Protein AF-A0A0J6SZP3-F1 (afdb_monomer_lite)

Sequence (354 aa):
MTAGLETFAKVRALHDRASTPGEKAAAAGRMEALARSAGMTVAEAVSKLDGATVPPQPRSFFEDLFNSPEQKAWQAERDRERASRRAELLDVYGSQEAVFADTPREAAMRAACEPLITRRPITGGEIDTLDGWSGVFDGRSKLPDSVRDAVSGAWPLPRTVAEAWAEFDEAEALDTDRAVFFYEYSPEHWVEARRYVLEELLNTLPARSLNDLRARLSWFDYHNAREIHPDPAEERVRLATLRADIERMGARIRERDGNPTPPVEVSRSPDPASSPVQSGRPVDPPDAGNQPCEEGASRPAYPSRRTNAEKRRAVLDLLRSNADDPGNAVSDREIARRAGVSPQTVGNIRRALP

Foldseek 3Di:
DVVLLVVLVVLVVQLVPDPDPVSVVVSVVVNQVSQVVVVHGSVVSVVVVVPDPDDPPPPPPVCCVCVPPVNVVVVVVVVVVLVVLLVVVCVVQVDLVSLVDDDLLRVLLCVLQVVQWDWDDDVPGIATARVNHRQPVNDLVPLDPSLLCSSCVSDPDDQALLSLLVVLVVLVVSQVSNCSVPVPDDDDRSSSSVNSVSVVCLLARAHPDVSRLVSNVVVVVVCLVVVNDDDPVSVVSNVVRNVVNVVVVVVVVCVVVVPPDDPPPPPPDDDDDDDDDDDDDDDDDDDDDPDPDPDDDDDPPDPPDQHPVQLLVQLVVLVVVCVVPVVDRDQLCVSCVVSVHDSVVSVVSVVVDD

Structure (mmCIF, N/CA/C/O backbone):
data_AF-A0A0J6SZP3-F1
#
_entry.id   AF-A0A0J6SZP3-F1
#
loop_
_atom_site.group_PDB
_atom_site.id
_atom_site.type_symbol
_atom_site.label_atom_id
_atom_site.label_alt_id
_atom_site.label_comp_id
_atom_site.label_asym_id
_atom_site.label_entity_id
_atom_site.label_seq_id
_atom_site.pdbx_PDB_ins_code
_atom_site.Cartn_x
_atom_site.Cartn_y
_atom_site.Cartn_z
_atom_site.occupancy
_atom_site.B_iso_or_equiv
_atom_site.auth_seq_id
_atom_site.auth_comp_id
_atom_site.auth_asym_id
_atom_site.auth_atom_id
_atom_site.pdbx_PDB_model_num
ATOM 1 N N . MET A 1 1 ? -33.443 30.511 42.484 1.00 50.97 1 MET A N 1
ATOM 2 C CA . MET A 1 1 ? -33.595 29.290 43.313 1.00 50.97 1 MET A CA 1
ATOM 3 C C . MET A 1 1 ? -33.513 27.986 42.508 1.00 50.97 1 MET A C 1
ATOM 5 O O . MET A 1 1 ? -33.102 26.988 43.075 1.00 50.97 1 MET A O 1
ATOM 9 N N . THR A 1 2 ? -33.827 27.969 41.207 1.00 56.09 2 THR A N 1
ATOM 10 C CA . THR A 1 2 ? -33.778 26.770 40.337 1.00 56.09 2 THR A CA 1
ATOM 11 C C . THR A 1 2 ? -32.363 26.264 40.010 1.00 56.09 2 THR A C 1
ATOM 13 O O . THR A 1 2 ? -32.127 25.062 40.052 1.00 56.09 2 THR A O 1
ATOM 16 N N . ALA A 1 3 ? -31.389 27.160 39.804 1.00 62.19 3 ALA A N 1
ATOM 17 C CA . ALA A 1 3 ? -30.009 26.788 39.444 1.00 62.19 3 ALA A CA 1
ATOM 18 C C . ALA A 1 3 ? -29.271 25.920 40.497 1.00 62.19 3 ALA A C 1
ATOM 20 O O . ALA A 1 3 ? -28.378 25.138 40.161 1.00 62.19 3 ALA A O 1
ATOM 21 N N . GLY A 1 4 ? -29.652 26.025 41.777 1.00 79.44 4 GLY A N 1
ATOM 22 C CA . GLY A 1 4 ? -29.067 25.221 42.858 1.00 79.44 4 GLY A CA 1
ATOM 23 C C . GLY A 1 4 ? -29.531 23.760 42.845 1.00 79.44 4 GLY A C 1
ATOM 24 O O . GLY A 1 4 ? -28.720 22.860 43.058 1.00 79.44 4 GLY A O 1
ATOM 25 N N . LEU A 1 5 ? -30.806 23.514 42.519 1.00 83.31 5 LEU A N 1
ATOM 26 C CA . LEU A 1 5 ? -31.373 22.162 42.460 1.00 83.31 5 LEU A CA 1
ATOM 27 C C . LEU A 1 5 ? -30.863 21.373 41.248 1.00 83.31 5 LEU A C 1
ATOM 29 O O . LEU A 1 5 ? -30.594 20.185 41.379 1.00 83.31 5 LEU A O 1
ATOM 33 N N . GLU A 1 6 ? -30.641 22.020 40.100 1.00 85.19 6 GLU A N 1
ATOM 34 C CA . GLU A 1 6 ? -30.032 21.366 38.928 1.00 85.19 6 GLU A CA 1
ATOM 35 C C . GLU A 1 6 ? -28.600 20.893 39.204 1.00 85.19 6 GLU A C 1
ATOM 37 O O . GLU A 1 6 ? -28.206 19.789 38.821 1.00 85.19 6 GLU A O 1
ATOM 42 N N . THR A 1 7 ? -27.812 21.716 39.900 1.00 89.31 7 THR A N 1
ATOM 43 C CA . THR A 1 7 ? -26.439 21.358 40.280 1.00 89.31 7 THR A CA 1
ATOM 44 C C . THR A 1 7 ? -26.445 20.225 41.306 1.00 89.31 7 THR A C 1
ATOM 46 O O . THR A 1 7 ? -25.676 19.273 41.177 1.00 89.31 7 THR A O 1
ATOM 49 N N . PHE A 1 8 ? -27.362 20.269 42.276 1.00 91.81 8 PHE A N 1
ATOM 50 C CA . PHE A 1 8 ? -27.560 19.188 43.239 1.00 91.81 8 PHE A CA 1
ATOM 51 C C . PHE A 1 8 ? -27.970 17.874 42.548 1.00 91.81 8 PHE A C 1
ATOM 53 O O . PHE A 1 8 ? -27.418 16.823 42.869 1.00 91.81 8 PHE A O 1
ATOM 60 N N . ALA A 1 9 ? -28.858 17.923 41.548 1.00 90.62 9 ALA A N 1
ATOM 61 C CA . ALA A 1 9 ? -29.280 16.759 40.765 1.00 90.62 9 ALA A CA 1
ATOM 62 C C . ALA A 1 9 ? -28.100 16.073 40.059 1.00 90.62 9 ALA A C 1
ATOM 64 O O . ALA A 1 9 ? -27.970 14.850 40.095 1.00 90.62 9 ALA A O 1
ATOM 65 N N . LYS A 1 10 ? -27.203 16.867 39.459 1.00 91.62 10 LYS A N 1
ATOM 66 C CA . LYS A 1 10 ? -25.988 16.364 38.797 1.00 91.62 10 LYS A CA 1
ATOM 67 C C . LYS A 1 10 ? -25.041 15.689 39.786 1.00 91.62 10 LYS A C 1
ATOM 69 O O . LYS A 1 10 ? -24.513 14.621 39.490 1.00 91.62 10 LYS A O 1
ATOM 74 N N . VAL A 1 11 ? -24.839 16.282 40.964 1.00 93.31 11 VAL A N 1
ATOM 75 C CA . VAL A 1 11 ? -23.973 15.698 42.000 1.00 93.31 11 VAL A CA 1
ATOM 76 C C . VAL A 1 11 ? -24.590 14.429 42.593 1.00 93.31 11 VAL A C 1
ATOM 78 O O . VAL A 1 11 ? -23.861 13.466 42.807 1.00 93.31 11 VAL A O 1
ATOM 81 N N . ARG A 1 12 ? -25.915 14.369 42.773 1.00 92.75 12 ARG A N 1
ATOM 82 C CA . ARG A 1 12 ? -26.619 13.137 43.168 1.00 92.75 12 ARG A CA 1
ATOM 83 C C . ARG A 1 12 ? -26.452 12.029 42.127 1.00 92.75 12 ARG A C 1
ATOM 85 O O . ARG A 1 12 ? -26.086 10.919 42.481 1.00 92.75 12 ARG A O 1
ATOM 92 N N . ALA A 1 13 ? -26.617 12.337 40.839 1.00 91.94 13 ALA A N 1
ATOM 93 C CA . ALA A 1 13 ? -26.388 11.359 39.774 1.00 91.94 13 ALA A CA 1
ATOM 94 C C . ALA A 1 13 ? -24.938 10.832 39.756 1.00 91.94 13 ALA A C 1
ATOM 96 O O . ALA A 1 13 ? -24.715 9.660 39.460 1.00 91.94 13 ALA A O 1
ATOM 97 N N . LEU A 1 14 ? -23.953 11.676 40.093 1.00 89.94 14 LEU A N 1
ATOM 98 C CA . LEU A 1 14 ? -22.559 11.253 40.274 1.00 89.94 14 LEU A CA 1
ATOM 99 C C . LEU A 1 14 ? -22.380 10.376 41.518 1.00 89.94 14 LEU A C 1
ATOM 101 O O . LEU A 1 14 ? -21.710 9.354 41.435 1.00 89.94 14 LEU A O 1
ATOM 105 N N . HIS A 1 15 ? -22.996 10.744 42.643 1.00 93.69 15 HIS A N 1
ATOM 106 C CA . HIS A 1 15 ? -22.992 9.948 43.871 1.00 93.69 15 HIS A CA 1
ATOM 107 C C . HIS A 1 15 ? -23.562 8.538 43.638 1.00 93.69 15 HIS A C 1
ATOM 109 O O . HIS A 1 15 ? -22.968 7.550 44.069 1.00 93.69 15 HIS A O 1
ATOM 115 N N . ASP A 1 16 ? -24.676 8.440 42.911 1.00 91.56 16 ASP A N 1
ATOM 116 C CA . ASP A 1 16 ? -25.378 7.177 42.670 1.00 91.56 16 ASP A CA 1
ATOM 117 C C . ASP A 1 16 ? -24.636 6.276 41.668 1.00 91.56 16 ASP A C 1
ATOM 119 O O . ASP A 1 16 ? -24.685 5.052 41.784 1.00 91.56 16 ASP A O 1
ATOM 123 N N . ARG A 1 17 ? -23.904 6.867 40.709 1.00 88.69 17 ARG A N 1
ATOM 124 C CA . ARG A 1 17 ? -23.064 6.139 39.736 1.00 88.69 17 ARG A CA 1
ATOM 125 C C . ARG A 1 17 ? -21.663 5.800 40.254 1.00 88.69 17 ARG A C 1
ATOM 127 O O . ARG A 1 17 ? -21.000 4.945 39.670 1.00 88.69 17 ARG A O 1
ATOM 134 N N . ALA A 1 18 ? -21.190 6.471 41.302 1.00 90.00 18 ALA A N 1
ATOM 135 C CA . ALA A 1 18 ? -19.850 6.261 41.836 1.00 90.00 18 ALA A CA 1
ATOM 136 C C . ALA A 1 18 ? -19.671 4.823 42.345 1.00 90.00 18 ALA A C 1
ATOM 138 O O . ALA A 1 18 ? -20.511 4.282 43.068 1.00 90.00 18 ALA A O 1
ATOM 139 N N . SER A 1 19 ? -18.546 4.211 41.980 1.00 87.56 19 SER A N 1
ATOM 140 C CA . SER A 1 19 ? -18.233 2.814 42.315 1.00 87.56 19 SER A CA 1
ATOM 141 C C . SER A 1 19 ? -17.323 2.703 43.538 1.00 87.56 19 SER A C 1
ATOM 143 O O . SER A 1 19 ? -17.317 1.677 44.216 1.00 87.56 19 SER A O 1
ATOM 145 N N . THR A 1 20 ? -16.574 3.766 43.851 1.00 91.62 20 THR A N 1
ATOM 146 C CA . THR A 1 20 ? -15.604 3.767 44.948 1.00 91.62 20 THR A CA 1
ATOM 147 C C . THR A 1 20 ? -16.139 4.489 46.196 1.00 91.62 20 THR A C 1
ATOM 149 O O . THR A 1 20 ? -16.865 5.483 46.083 1.00 91.62 20 THR A O 1
ATOM 152 N N . PRO A 1 21 ? -15.770 4.046 47.416 1.00 88.62 21 PRO A N 1
ATOM 153 C CA . PRO A 1 21 ? -16.183 4.714 48.655 1.00 88.62 21 PRO A CA 1
ATOM 154 C C . PRO A 1 21 ? -15.734 6.182 48.748 1.00 88.62 21 PRO A C 1
ATOM 156 O O . PRO A 1 21 ? -16.467 7.017 49.275 1.00 88.62 21 PRO A O 1
ATOM 159 N N . GLY A 1 22 ? -14.551 6.508 48.213 1.00 91.31 22 GLY A N 1
ATOM 160 C CA . GLY A 1 22 ? -13.998 7.866 48.234 1.00 91.31 22 GLY A CA 1
ATOM 161 C C . GLY A 1 22 ? -14.782 8.849 47.362 1.00 91.31 22 GLY A C 1
ATOM 162 O O . GLY A 1 22 ? -15.092 9.954 47.805 1.00 91.31 22 GLY A O 1
ATOM 163 N N . GLU A 1 23 ? -15.174 8.435 46.154 1.00 87.75 23 GLU A N 1
ATOM 164 C CA . GLU A 1 23 ? -16.016 9.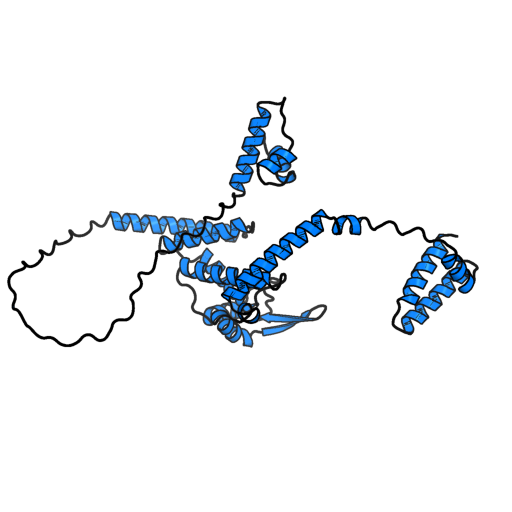247 45.266 1.00 87.75 23 GLU A CA 1
ATOM 165 C C . GLU A 1 23 ? -17.406 9.480 45.862 1.00 87.75 23 GLU A C 1
ATOM 167 O O . GLU A 1 23 ? -17.912 10.603 45.808 1.00 87.75 23 GLU A O 1
ATOM 172 N N . LYS A 1 24 ? -17.997 8.454 46.493 1.00 93.62 24 LYS A N 1
ATOM 173 C CA . LYS A 1 24 ? -19.281 8.593 47.196 1.00 93.62 24 LYS A CA 1
ATOM 174 C C . LYS A 1 24 ? -19.191 9.596 48.340 1.00 93.62 24 LYS A C 1
ATOM 176 O O . LYS A 1 24 ? -20.022 10.495 48.420 1.00 93.62 24 LYS A O 1
ATOM 181 N N . ALA A 1 25 ? -18.160 9.506 49.180 1.00 92.38 25 ALA A N 1
ATOM 182 C CA . ALA A 1 25 ? -17.961 10.446 50.283 1.00 92.38 2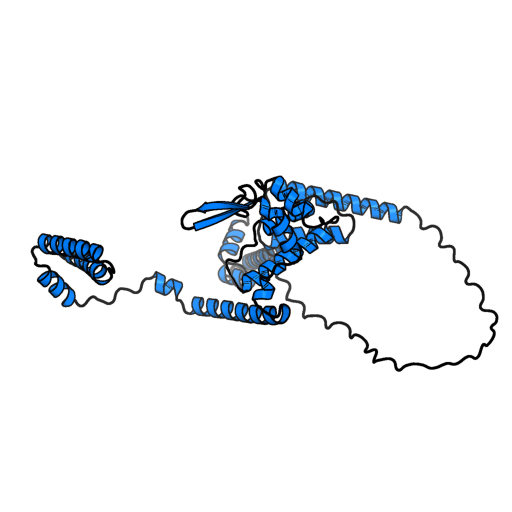5 ALA A CA 1
ATOM 183 C C . ALA A 1 25 ? -17.753 11.891 49.788 1.00 92.38 25 ALA A C 1
ATOM 185 O O . ALA A 1 25 ? -18.351 12.827 50.321 1.00 92.38 25 ALA A O 1
ATOM 186 N N . ALA A 1 26 ? -16.961 12.082 48.727 1.00 92.50 26 ALA A N 1
ATOM 187 C CA . ALA A 1 26 ? -16.742 13.398 48.129 1.00 92.50 26 ALA A CA 1
ATOM 188 C C . ALA A 1 26 ? -18.025 13.982 47.508 1.00 92.50 26 ALA A C 1
ATOM 190 O O . ALA A 1 26 ? -18.311 15.174 47.666 1.00 92.50 26 ALA A O 1
ATOM 191 N N . ALA A 1 27 ? -18.818 13.153 46.824 1.00 92.62 27 ALA A N 1
ATOM 192 C CA . ALA A 1 27 ? -20.095 13.563 46.253 1.00 92.62 27 ALA A CA 1
ATOM 193 C C . ALA A 1 27 ? -21.128 13.888 47.347 1.00 92.62 27 ALA A C 1
ATOM 195 O O . ALA A 1 27 ? -21.795 14.918 47.249 1.00 92.62 27 ALA A O 1
ATOM 196 N N . ALA A 1 28 ? -21.190 13.100 48.425 1.00 93.31 28 ALA A N 1
ATOM 197 C CA . ALA A 1 28 ? -22.042 13.367 49.584 1.00 93.31 28 ALA A CA 1
ATOM 198 C C . ALA A 1 28 ? -21.695 14.710 50.254 1.00 93.31 28 ALA A C 1
ATOM 200 O O . ALA A 1 28 ? -22.579 15.541 50.469 1.00 93.31 28 ALA A O 1
ATOM 201 N N . GLY A 1 29 ? -20.404 14.993 50.474 1.00 93.81 29 GLY A N 1
ATOM 202 C CA . GLY A 1 29 ? -19.958 16.282 51.017 1.00 93.81 29 GLY A CA 1
ATOM 203 C C . GLY A 1 29 ? -20.321 17.475 50.121 1.00 93.81 29 GLY A C 1
ATOM 204 O O . GLY A 1 29 ? -20.706 18.540 50.609 1.00 93.81 29 GLY A O 1
ATOM 205 N N . ARG A 1 30 ? -20.276 17.299 48.792 1.00 94.00 30 ARG A N 1
ATOM 206 C CA . ARG A 1 30 ? -20.750 18.320 47.840 1.00 94.00 30 ARG A CA 1
ATOM 207 C C . ARG A 1 30 ? -22.269 18.489 47.865 1.00 94.00 30 ARG A C 1
ATOM 209 O O . ARG A 1 30 ? -22.733 19.626 47.799 1.00 94.00 30 ARG A O 1
ATOM 216 N N . MET A 1 31 ? -23.039 17.405 47.978 1.00 95.44 31 MET A N 1
ATOM 217 C CA . MET A 1 31 ? -24.499 17.475 48.127 1.00 95.44 31 MET A CA 1
ATOM 218 C C . MET A 1 31 ? -24.884 18.265 49.381 1.00 95.44 31 MET A C 1
ATOM 220 O O . MET A 1 31 ? -25.734 19.150 49.302 1.00 95.44 31 MET A O 1
ATOM 224 N N . GLU A 1 32 ? -24.219 18.029 50.514 1.00 94.31 32 GLU A N 1
ATOM 225 C CA . GLU A 1 32 ? -24.443 18.794 51.747 1.00 94.31 32 GLU A CA 1
ATOM 226 C C . GLU A 1 32 ? -24.153 20.286 51.587 1.00 94.31 32 GLU A C 1
ATOM 228 O O . GLU A 1 32 ? -24.959 21.121 52.001 1.00 94.31 32 GLU A O 1
ATOM 233 N N . ALA A 1 33 ? -23.022 20.640 50.970 1.00 94.25 33 ALA A N 1
ATOM 234 C CA . ALA A 1 33 ? -22.662 22.036 50.740 1.00 94.25 33 ALA A CA 1
ATOM 235 C C . ALA A 1 33 ? -23.675 22.754 49.829 1.00 94.25 33 ALA A C 1
ATOM 237 O O . ALA A 1 33 ? -24.025 23.908 50.085 1.00 94.25 33 ALA A O 1
ATOM 238 N N . LEU A 1 34 ? -24.174 22.067 48.794 1.00 92.62 34 LEU A N 1
ATOM 239 C CA . LEU A 1 34 ? -25.175 22.601 47.865 1.00 92.62 34 LEU A CA 1
ATOM 240 C C . LEU A 1 34 ? -26.564 22.727 48.499 1.00 92.62 34 LEU A C 1
ATOM 242 O O . LEU A 1 34 ? -27.244 23.723 48.272 1.00 92.62 34 LEU A O 1
ATOM 246 N N . ALA A 1 35 ? -26.983 21.761 49.318 1.00 92.31 35 ALA A N 1
ATOM 247 C CA . ALA A 1 35 ? -28.234 21.872 50.064 1.00 92.31 35 ALA A CA 1
ATOM 248 C C . ALA A 1 35 ? -28.170 23.046 51.055 1.00 92.31 35 ALA A C 1
ATOM 250 O O . ALA A 1 35 ? -29.048 23.911 51.063 1.00 92.31 35 ALA A O 1
ATOM 251 N N . ARG A 1 36 ? -27.074 23.145 51.819 1.00 93.25 36 ARG A N 1
ATOM 252 C CA . ARG A 1 36 ? -26.877 24.204 52.817 1.00 93.25 36 ARG A CA 1
ATOM 253 C C . ARG A 1 36 ? -26.846 25.596 52.189 1.00 93.25 36 ARG A C 1
ATOM 255 O O . ARG A 1 36 ? -27.469 26.509 52.723 1.00 93.25 36 ARG A O 1
ATOM 262 N N . SER A 1 37 ? -26.163 25.766 51.054 1.00 88.94 37 SER A N 1
ATOM 263 C CA . SER A 1 37 ? -26.118 27.057 50.348 1.00 88.94 37 SER A CA 1
ATOM 264 C C . SER A 1 37 ? -27.483 27.483 49.803 1.00 88.94 37 SER A C 1
ATOM 266 O O . SER A 1 37 ? -27.744 28.675 49.661 1.00 88.94 37 SER A O 1
ATOM 268 N N . ALA A 1 38 ? -28.378 26.524 49.561 1.00 88.69 38 ALA A N 1
ATOM 269 C CA . ALA A 1 38 ? -29.752 26.766 49.150 1.00 88.69 38 ALA A CA 1
ATOM 270 C C . ALA A 1 38 ? -30.744 26.864 50.331 1.00 88.69 38 ALA A C 1
ATOM 272 O O . ALA A 1 38 ? -31.953 26.921 50.102 1.00 88.69 38 ALA A O 1
ATOM 273 N N . GLY A 1 39 ? -30.253 26.892 51.578 1.00 92.00 39 GLY A N 1
ATOM 274 C CA . GLY A 1 39 ? -31.078 27.016 52.782 1.00 92.00 39 GLY A CA 1
ATOM 275 C C . GLY A 1 39 ? -31.947 25.790 53.073 1.00 92.00 39 GLY A C 1
ATOM 276 O O . GLY A 1 39 ? -33.012 25.933 53.665 1.00 92.00 39 GLY A O 1
ATOM 277 N N . MET A 1 40 ? -31.527 24.605 52.624 1.00 92.12 40 MET A N 1
ATOM 278 C CA . MET A 1 40 ? -32.256 23.347 52.792 1.00 92.12 40 MET A CA 1
ATOM 279 C C . MET A 1 40 ? -31.346 22.240 53.330 1.00 92.12 40 MET A C 1
ATOM 281 O O . MET A 1 40 ? -30.119 22.297 53.240 1.00 92.12 40 MET A O 1
ATOM 285 N N . THR A 1 41 ? -31.951 21.201 53.883 1.00 94.88 41 THR A N 1
ATOM 286 C CA . THR A 1 41 ? -31.266 19.944 54.191 1.00 94.88 41 THR A CA 1
ATOM 287 C C . THR A 1 41 ? -31.115 19.090 52.930 1.00 94.88 41 THR A C 1
ATOM 289 O O . THR A 1 41 ? -31.844 19.254 51.950 1.00 94.88 41 THR A O 1
ATOM 292 N N . VAL A 1 42 ? -30.177 18.137 52.943 1.00 91.50 42 VAL A N 1
ATOM 293 C CA . VAL A 1 42 ? -29.999 17.177 51.835 1.00 91.50 42 VAL A CA 1
ATOM 294 C C . VAL A 1 42 ? -31.289 16.393 51.578 1.00 91.50 42 VAL A C 1
ATOM 296 O O . VAL A 1 42 ? -31.659 16.198 50.426 1.00 91.50 42 VAL A O 1
ATOM 299 N N . ALA A 1 43 ? -32.009 16.002 52.634 1.00 91.00 43 ALA A N 1
ATOM 300 C CA . ALA A 1 43 ? -33.277 15.284 52.524 1.00 91.00 43 ALA A CA 1
ATOM 301 C C . ALA A 1 43 ? -34.377 16.132 51.860 1.00 91.00 43 ALA A C 1
ATOM 303 O O . ALA A 1 43 ? -35.103 15.636 51.001 1.00 91.00 43 ALA A O 1
ATOM 304 N N . GLU A 1 44 ? -34.474 17.422 52.195 1.00 89.00 44 GLU A N 1
ATOM 305 C CA . GLU A 1 44 ? -35.407 18.349 51.541 1.00 89.00 44 GLU A CA 1
ATOM 306 C C . GLU A 1 44 ? -35.031 18.613 50.079 1.00 89.00 44 GLU A C 1
ATOM 308 O O . GLU A 1 44 ? -35.916 18.696 49.227 1.00 89.00 44 GLU A O 1
ATOM 313 N N . ALA A 1 45 ? -33.733 18.714 49.772 1.00 88.56 45 ALA A N 1
ATOM 314 C CA . ALA A 1 45 ? -33.234 18.861 48.406 1.00 88.56 45 ALA A CA 1
ATOM 315 C C . ALA A 1 45 ? -33.559 17.627 47.549 1.00 88.56 45 ALA A C 1
ATOM 317 O O . ALA A 1 45 ? -34.034 17.772 46.424 1.00 88.56 45 ALA A O 1
ATOM 318 N N . VAL A 1 46 ? -33.362 16.423 48.101 1.00 89.69 46 VAL A N 1
ATOM 319 C CA . VAL A 1 46 ? -33.723 15.137 47.480 1.00 89.69 46 VAL A CA 1
ATOM 320 C C . VAL A 1 46 ? -35.233 15.034 47.270 1.00 89.69 46 VAL A C 1
ATOM 322 O O . VAL A 1 46 ? -35.664 14.767 46.156 1.00 89.69 46 VAL A O 1
ATOM 325 N N . SER A 1 47 ? -36.038 15.341 48.290 1.00 87.94 47 SER A N 1
ATOM 326 C CA . SER A 1 47 ? -37.505 15.307 48.211 1.00 87.94 47 SER A CA 1
ATOM 327 C C . SER A 1 47 ? -38.060 16.279 47.162 1.00 87.94 47 SER A C 1
ATOM 329 O O . SER A 1 47 ? -38.923 15.916 46.364 1.00 87.94 47 SER A O 1
ATOM 331 N N . LYS A 1 48 ? -37.508 17.499 47.075 1.00 85.69 48 LYS A N 1
ATOM 332 C CA . LYS A 1 48 ? -37.860 18.465 46.018 1.00 85.69 48 LYS A CA 1
ATOM 333 C C . LYS A 1 48 ? -37.457 17.997 44.619 1.00 85.69 48 LYS A C 1
ATOM 335 O O . LYS A 1 48 ? -38.127 18.357 43.657 1.00 85.69 48 LYS A O 1
ATOM 340 N N . LEU A 1 49 ? -36.377 17.228 44.506 1.00 82.69 49 LEU A N 1
ATOM 341 C CA . LEU A 1 49 ? -35.930 16.626 43.251 1.00 82.69 49 LEU A CA 1
ATOM 342 C C . LEU A 1 49 ? -36.808 15.455 42.820 1.00 82.69 49 LEU A C 1
ATOM 344 O O . LEU A 1 49 ? -37.152 15.369 41.649 1.00 82.69 49 LEU A O 1
ATOM 348 N N . ASP A 1 50 ? -37.198 14.601 43.762 1.00 80.94 50 ASP A N 1
ATOM 349 C CA . ASP A 1 50 ? -38.040 13.431 43.500 1.00 80.94 50 ASP A CA 1
ATOM 350 C C . ASP A 1 50 ? -39.506 13.830 43.244 1.00 80.94 50 ASP A C 1
ATOM 352 O O . ASP A 1 50 ? -40.214 13.161 42.495 1.00 80.94 50 ASP A O 1
ATOM 356 N N . GLY A 1 51 ? -39.957 14.953 43.818 1.00 73.31 51 GLY A N 1
ATOM 357 C CA . GLY A 1 51 ? -41.273 15.545 43.558 1.00 73.31 51 GLY A CA 1
ATOM 358 C C . GLY A 1 51 ? -41.354 16.392 42.281 1.00 73.31 51 GLY A C 1
ATOM 359 O O . GLY A 1 51 ? -42.454 16.703 41.823 1.00 73.31 51 GLY A O 1
ATOM 360 N N . ALA A 1 52 ? -40.217 16.767 41.687 1.00 63.56 52 ALA A N 1
ATOM 361 C CA . ALA A 1 52 ? -40.191 17.446 40.400 1.00 63.56 52 ALA A CA 1
ATOM 362 C C . ALA A 1 52 ? -40.310 16.398 39.290 1.00 63.56 52 ALA A C 1
ATOM 364 O O . ALA A 1 52 ? -39.379 15.638 39.035 1.00 63.56 52 ALA A O 1
ATOM 365 N N . THR A 1 53 ? -41.454 16.355 38.606 1.00 52.94 53 THR A N 1
ATOM 366 C CA . THR A 1 53 ? -41.613 15.566 37.380 1.00 52.94 53 THR A CA 1
ATOM 367 C C . THR A 1 53 ? -40.628 16.118 36.354 1.00 52.94 53 THR A C 1
ATOM 369 O O . THR A 1 53 ? -40.890 17.145 35.731 1.00 52.94 53 THR A O 1
ATOM 372 N N . VAL A 1 54 ? -39.451 15.501 36.240 1.00 56.25 54 VAL A N 1
ATOM 373 C CA . VAL A 1 54 ? -38.448 15.896 35.253 1.00 56.25 54 VAL A CA 1
ATOM 374 C C . VAL A 1 54 ? -39.107 15.699 33.887 1.00 56.25 54 VAL A C 1
ATOM 376 O O . VAL A 1 54 ? -39.439 14.558 33.553 1.00 56.25 54 VAL A O 1
ATOM 379 N N . PRO A 1 55 ? -39.371 16.768 33.110 1.00 58.72 55 PRO A N 1
ATOM 380 C CA . PRO A 1 55 ? -39.864 16.592 31.754 1.00 58.72 55 PRO A CA 1
ATOM 381 C C . PRO A 1 55 ? -38.852 15.713 31.008 1.00 58.72 55 PRO A C 1
ATOM 383 O O . PRO A 1 55 ? -37.648 15.856 31.254 1.00 58.72 55 PRO A O 1
ATOM 386 N N . PRO A 1 56 ? -39.308 14.776 30.154 1.00 56.62 56 PRO A N 1
ATOM 387 C CA . PRO A 1 56 ? -38.407 13.890 29.429 1.00 56.62 56 PRO A CA 1
ATOM 388 C C . PRO A 1 56 ? -37.323 14.746 28.785 1.00 56.62 56 PRO A C 1
ATOM 390 O O . PRO A 1 56 ? -37.640 15.748 28.137 1.00 56.62 56 PRO A O 1
ATOM 393 N N . GLN A 1 57 ? -36.054 14.404 29.038 1.00 61.47 57 GLN A N 1
ATOM 394 C CA . GLN A 1 57 ? -34.962 15.168 28.453 1.00 61.47 57 GLN A CA 1
ATOM 395 C C . GLN A 1 57 ? -35.197 15.248 26.942 1.00 61.47 57 GLN A C 1
ATOM 397 O O . GLN A 1 57 ? -35.554 14.228 26.338 1.00 61.47 57 GLN A O 1
ATOM 402 N N . PRO A 1 58 ? -35.062 16.437 26.332 1.00 59.84 58 PRO A N 1
ATOM 403 C CA . PRO A 1 58 ? -35.174 16.548 24.890 1.00 59.84 58 PRO A CA 1
ATOM 404 C C . PRO A 1 58 ? -34.166 15.571 24.286 1.00 59.84 58 PRO A C 1
ATOM 406 O O . PRO A 1 58 ? -32.994 15.594 24.669 1.00 59.84 58 PRO A O 1
ATOM 409 N N . ARG A 1 59 ? -34.643 14.677 23.406 1.00 61.19 59 ARG A N 1
ATOM 410 C CA . ARG A 1 59 ? -33.772 13.752 22.670 1.00 61.19 59 ARG A CA 1
ATOM 411 C C . ARG A 1 59 ? -32.604 14.554 22.124 1.00 61.19 59 ARG A C 1
ATOM 413 O O . ARG A 1 59 ? -32.797 15.637 21.565 1.00 61.19 59 ARG A O 1
ATOM 420 N N . SER A 1 60 ? -31.396 14.064 22.376 1.00 74.19 60 SER A N 1
ATOM 421 C CA . SER A 1 60 ? -30.197 14.740 21.912 1.00 74.19 60 SER A CA 1
ATOM 422 C C . SER A 1 60 ? -30.303 14.860 20.397 1.00 74.19 60 SER A C 1
ATOM 424 O O . SER A 1 60 ? -30.466 13.857 19.710 1.00 74.19 60 SER A O 1
ATOM 426 N N . PHE A 1 61 ? -30.195 16.075 19.862 1.00 69.81 61 PHE A N 1
ATOM 427 C CA . PHE A 1 61 ? -30.152 16.305 18.415 1.00 69.81 61 PHE A CA 1
ATOM 428 C C . PHE A 1 61 ? -29.126 15.386 17.719 1.00 69.81 61 PHE A C 1
ATOM 430 O O . PHE A 1 61 ? -29.340 14.946 16.593 1.00 69.81 61 PHE A O 1
ATOM 437 N N . PHE A 1 62 ? -28.038 15.038 18.415 1.00 70.44 62 PHE A N 1
ATOM 438 C CA . PHE A 1 62 ? -27.038 14.094 17.926 1.00 70.44 62 PHE A CA 1
ATOM 439 C C . PHE A 1 62 ? -27.542 12.646 17.875 1.00 70.44 62 PHE A C 1
ATOM 441 O O . PHE A 1 62 ? -27.176 11.925 16.955 1.00 70.44 62 PHE A O 1
ATOM 448 N N . GLU A 1 63 ? -28.393 12.207 18.806 1.00 71.56 63 GLU A N 1
ATOM 449 C CA . GLU A 1 63 ? -28.985 10.864 18.740 1.00 71.56 63 GLU A CA 1
ATOM 450 C C . GLU A 1 63 ? -29.872 10.710 17.507 1.00 71.56 63 GLU A C 1
ATOM 452 O O . GLU A 1 63 ? -29.759 9.697 16.820 1.00 71.56 63 GLU A O 1
ATOM 457 N N . ASP A 1 64 ? -30.690 11.716 17.189 1.00 71.75 64 ASP A N 1
ATOM 458 C CA . ASP A 1 64 ? -31.538 11.701 15.993 1.00 71.75 64 ASP A CA 1
ATOM 459 C C . ASP A 1 64 ? -30.704 11.813 14.700 1.00 71.75 64 ASP A C 1
ATOM 461 O O . ASP A 1 64 ? -31.042 11.198 13.686 1.00 71.75 64 ASP A O 1
ATOM 465 N N . LEU A 1 65 ? -29.577 12.538 14.740 1.00 74.75 65 LEU A N 1
ATOM 466 C CA . LEU A 1 65 ? -28.667 12.691 13.601 1.00 74.75 65 LEU A CA 1
ATOM 467 C C . LEU A 1 65 ? -27.828 11.434 13.313 1.00 74.75 65 LEU A C 1
ATOM 469 O O . LEU A 1 65 ? -27.551 11.184 12.143 1.00 74.75 65 LEU A O 1
ATOM 473 N N . PHE A 1 66 ? -27.419 10.673 14.337 1.00 75.50 66 PHE A N 1
ATOM 474 C CA . PHE A 1 66 ? -26.564 9.476 14.207 1.00 75.50 66 PHE A CA 1
ATOM 475 C C . PHE A 1 66 ? -27.328 8.138 14.227 1.00 75.50 66 PHE A C 1
ATOM 477 O O . PHE A 1 66 ? -26.733 7.083 14.018 1.00 75.50 66 PHE A O 1
ATOM 484 N N . ASN A 1 67 ? -28.641 8.154 14.481 1.00 82.56 67 ASN A N 1
ATOM 485 C CA . ASN A 1 67 ? -29.490 6.955 14.475 1.00 82.56 67 ASN A CA 1
ATOM 486 C C . ASN A 1 67 ? -30.642 7.042 13.475 1.00 82.56 67 ASN A C 1
ATOM 488 O O . ASN A 1 67 ? -31.668 6.369 13.658 1.00 82.56 67 ASN A O 1
ATOM 492 N N . SER A 1 68 ? -30.488 7.851 12.424 1.00 87.94 68 SER A N 1
ATOM 493 C CA . SER A 1 68 ? -31.519 7.962 11.400 1.00 87.94 68 SER A CA 1
ATOM 494 C C . SER A 1 68 ? -31.774 6.590 10.746 1.00 87.94 68 SER A C 1
ATOM 496 O O . SER A 1 68 ? -30.847 5.782 10.602 1.00 87.94 68 SER A O 1
ATOM 498 N N . PRO A 1 69 ? -33.020 6.285 10.338 1.00 89.88 69 PRO A N 1
ATOM 499 C CA . PRO A 1 69 ? -33.322 5.042 9.627 1.00 89.88 69 PRO A CA 1
ATOM 500 C C . PRO A 1 69 ? -32.450 4.841 8.381 1.00 89.88 69 PRO A C 1
ATOM 502 O O . PRO A 1 69 ? -32.059 3.716 8.083 1.00 89.88 69 PRO A O 1
ATOM 505 N N . GLU A 1 70 ? -32.096 5.930 7.695 1.00 89.62 70 GLU A N 1
ATOM 506 C CA . GLU A 1 70 ? -31.222 5.912 6.518 1.00 89.62 70 GLU A CA 1
ATOM 507 C C . GLU A 1 70 ? -29.794 5.472 6.861 1.00 89.62 70 GLU A C 1
ATOM 509 O O . GLU A 1 70 ? -29.236 4.619 6.174 1.00 89.62 70 GLU A O 1
ATOM 514 N N . GLN A 1 71 ? -29.208 5.991 7.944 1.00 88.44 71 GLN A N 1
ATOM 515 C CA . GLN A 1 71 ? -27.866 5.587 8.377 1.00 88.44 71 GLN A CA 1
ATOM 516 C C . GLN A 1 71 ? -27.832 4.137 8.844 1.00 88.44 71 GLN A C 1
ATOM 518 O O . GLN A 1 71 ? -26.903 3.411 8.501 1.00 88.44 71 GLN A O 1
ATOM 523 N N . LYS A 1 72 ? -28.865 3.693 9.569 1.00 90.44 72 LYS A N 1
ATOM 524 C CA . LYS A 1 72 ? -29.000 2.286 9.967 1.00 90.44 72 LYS A CA 1
ATOM 525 C C . LYS A 1 72 ? -29.123 1.372 8.751 1.00 90.44 72 LYS A C 1
ATOM 527 O O . LYS A 1 72 ? -28.480 0.329 8.718 1.00 90.44 72 LYS A O 1
ATOM 532 N N . ALA A 1 73 ? -29.904 1.764 7.744 1.00 92.75 73 ALA A N 1
ATOM 533 C CA . ALA A 1 73 ? -30.022 1.014 6.496 1.00 92.75 73 ALA A CA 1
ATOM 534 C C . ALA A 1 73 ? -28.689 0.961 5.731 1.00 92.75 73 ALA A C 1
ATOM 536 O O . ALA A 1 73 ? -28.300 -0.104 5.258 1.00 92.75 73 ALA A O 1
ATOM 537 N N . TRP A 1 74 ? -27.960 2.078 5.664 1.00 89.62 74 TRP A N 1
ATOM 538 C CA . TRP A 1 74 ? -26.634 2.135 5.046 1.00 89.62 74 TRP A CA 1
ATOM 539 C C . TRP A 1 74 ? -25.607 1.272 5.787 1.00 89.62 74 TRP A C 1
ATOM 541 O O . TRP A 1 74 ? -24.861 0.528 5.154 1.00 89.62 74 TRP A O 1
ATOM 551 N N . GLN A 1 75 ? -25.596 1.313 7.120 1.00 91.25 75 GLN A N 1
ATOM 552 C CA . GLN A 1 75 ? -24.738 0.460 7.940 1.00 91.25 75 GLN A CA 1
ATOM 553 C C . GLN A 1 75 ? -25.079 -1.020 7.740 1.00 91.25 75 GLN A C 1
ATOM 555 O O . GLN A 1 75 ? -24.184 -1.820 7.495 1.00 91.25 75 GLN A O 1
ATOM 560 N N . ALA A 1 76 ? -26.369 -1.368 7.732 1.00 94.00 76 ALA A N 1
ATOM 561 C CA . ALA A 1 76 ? -26.826 -2.730 7.483 1.00 94.00 76 ALA A CA 1
ATOM 562 C C . ALA A 1 76 ? -26.481 -3.236 6.070 1.00 94.00 76 ALA A C 1
ATOM 564 O O . ALA A 1 76 ? -26.227 -4.425 5.902 1.00 94.00 76 ALA A O 1
ATOM 565 N N . GLU A 1 77 ? -26.479 -2.375 5.046 1.00 95.44 77 GLU A N 1
ATOM 566 C CA . GLU A 1 77 ? -25.984 -2.739 3.709 1.00 95.44 77 GLU A CA 1
ATOM 567 C C . GLU A 1 77 ? -24.474 -2.993 3.735 1.00 95.44 77 GLU A C 1
ATOM 569 O O . GLU A 1 77 ? -24.033 -4.057 3.317 1.00 95.44 77 GLU A O 1
ATOM 574 N N . ARG A 1 78 ? -23.682 -2.087 4.323 1.00 93.00 78 ARG A N 1
ATOM 575 C CA . ARG A 1 78 ? -22.224 -2.269 4.440 1.00 93.00 78 ARG A CA 1
ATOM 576 C C . ARG A 1 78 ? -21.850 -3.523 5.222 1.00 93.00 78 ARG A C 1
ATOM 578 O O . ARG A 1 78 ? -20.896 -4.208 4.861 1.00 93.00 78 ARG A O 1
ATOM 585 N N . ASP A 1 79 ? -22.589 -3.831 6.282 1.00 93.69 79 ASP A N 1
ATOM 586 C CA . ASP A 1 79 ? -22.375 -5.038 7.075 1.00 93.69 79 ASP A CA 1
ATOM 587 C C . ASP A 1 79 ? -22.758 -6.303 6.297 1.00 93.69 79 ASP A C 1
ATOM 589 O O . ASP A 1 79 ? -22.063 -7.312 6.421 1.00 93.69 79 ASP A O 1
ATOM 593 N N . ARG A 1 80 ? -23.797 -6.249 5.447 1.00 96.38 80 ARG A N 1
ATOM 594 C CA . ARG A 1 80 ? -24.150 -7.339 4.520 1.00 96.38 80 ARG A CA 1
ATOM 595 C C . ARG A 1 80 ? -23.081 -7.549 3.452 1.00 96.38 80 ARG A C 1
ATOM 597 O O . ARG A 1 80 ? -22.635 -8.679 3.277 1.00 96.38 80 ARG A O 1
ATOM 604 N N . GLU A 1 81 ? -22.631 -6.487 2.789 1.00 95.06 81 GLU A N 1
ATOM 605 C CA . GLU A 1 81 ? -21.546 -6.546 1.801 1.00 95.06 81 GLU A CA 1
ATOM 606 C C . GLU A 1 81 ? -20.261 -7.107 2.427 1.00 95.06 81 GLU A C 1
ATOM 608 O O . GLU A 1 81 ? -19.651 -8.030 1.888 1.00 95.06 81 GLU A O 1
ATOM 613 N N . ARG A 1 82 ? -19.885 -6.620 3.618 1.00 95.12 82 ARG A N 1
ATOM 614 C CA . ARG A 1 82 ? -18.720 -7.119 4.359 1.00 95.12 82 ARG A CA 1
ATOM 615 C C . ARG A 1 82 ? -18.893 -8.577 4.779 1.00 95.12 82 ARG A C 1
ATOM 617 O O . ARG A 1 82 ? -17.937 -9.339 4.701 1.00 95.12 82 ARG A O 1
ATOM 624 N N . ALA A 1 83 ? -20.083 -8.987 5.220 1.00 96.94 83 ALA A N 1
ATOM 625 C CA . ALA A 1 83 ? -20.359 -10.380 5.564 1.00 96.94 83 ALA A CA 1
ATOM 626 C C . ALA A 1 83 ? -20.252 -11.305 4.343 1.00 96.94 83 ALA A C 1
ATOM 628 O O . ALA A 1 83 ? -19.640 -12.364 4.459 1.00 96.94 83 ALA A O 1
ATOM 629 N N . SER A 1 84 ? -20.770 -10.882 3.183 1.00 97.75 84 SER A N 1
ATOM 630 C CA . SER A 1 84 ? -20.611 -11.607 1.916 1.00 97.75 84 SER A CA 1
ATOM 631 C C . SER A 1 84 ? -19.137 -11.739 1.546 1.00 97.75 84 SER A C 1
ATOM 633 O O . SER A 1 84 ? -18.661 -12.840 1.286 1.00 97.75 84 SER A O 1
ATOM 635 N N . ARG A 1 85 ? -18.382 -10.636 1.615 1.00 97.94 85 ARG A N 1
ATOM 636 C CA . ARG A 1 85 ? -16.950 -10.650 1.307 1.00 97.94 85 ARG A CA 1
ATOM 637 C C . ARG A 1 85 ? -16.155 -11.535 2.270 1.00 97.94 85 ARG A C 1
ATOM 639 O O . ARG A 1 85 ? -15.266 -12.250 1.830 1.00 97.94 85 ARG A O 1
ATOM 646 N N . ARG A 1 86 ? -16.485 -11.540 3.568 1.00 98.38 86 ARG A N 1
ATOM 647 C CA . ARG A 1 86 ? -15.876 -12.471 4.536 1.00 98.38 86 ARG A CA 1
ATOM 648 C C . ARG A 1 86 ? -16.141 -13.924 4.169 1.00 98.38 86 ARG A C 1
ATOM 650 O O . ARG A 1 86 ? -15.218 -14.718 4.260 1.00 98.38 86 ARG A O 1
ATOM 657 N N . ALA A 1 87 ? -17.365 -14.267 3.767 1.00 98.38 87 ALA A N 1
ATOM 658 C CA . ALA A 1 87 ? -17.694 -15.632 3.365 1.00 98.38 87 ALA A CA 1
ATOM 659 C C . ALA A 1 87 ? -16.853 -16.075 2.156 1.00 98.38 87 ALA A C 1
ATOM 661 O O . ALA A 1 87 ? -16.213 -17.117 2.222 1.00 98.38 87 ALA A O 1
ATOM 662 N N . GLU A 1 88 ? -16.750 -15.235 1.120 1.00 98.31 88 GLU A N 1
ATOM 663 C CA . GLU A 1 88 ? -15.881 -15.502 -0.037 1.00 98.31 88 GLU A CA 1
ATOM 664 C C . GLU A 1 88 ? -14.418 -15.716 0.373 1.00 98.31 88 GLU A C 1
ATOM 666 O O . GLU A 1 88 ? -13.756 -16.623 -0.121 1.00 98.31 88 GLU A O 1
ATOM 671 N N . LEU A 1 89 ? -13.896 -14.887 1.282 1.00 98.31 89 LEU A N 1
ATOM 672 C CA . 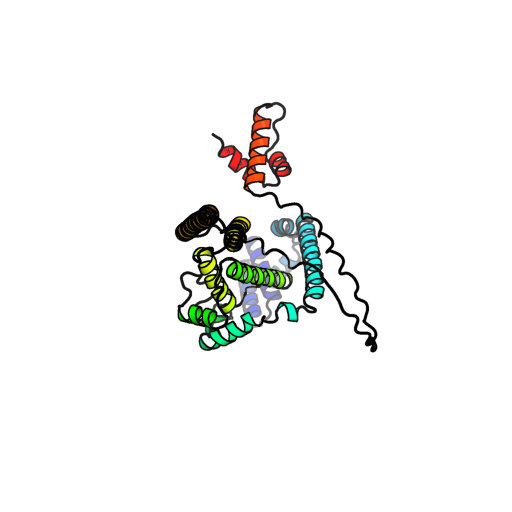LEU A 1 89 ? -12.511 -15.002 1.740 1.00 98.31 89 LEU A CA 1
ATOM 673 C C . LEU A 1 89 ? -12.279 -16.250 2.591 1.00 98.31 89 LEU A C 1
ATOM 675 O O . LEU A 1 89 ? -11.222 -16.864 2.488 1.00 98.31 89 LEU A O 1
ATOM 679 N N . LEU A 1 90 ? -13.261 -16.666 3.389 1.00 98.38 90 LEU A N 1
ATOM 680 C CA . LEU A 1 90 ? -13.183 -17.927 4.123 1.00 98.38 90 LEU A CA 1
ATOM 681 C C . LEU A 1 90 ? -13.174 -19.133 3.177 1.00 98.38 90 LEU A C 1
ATOM 683 O O . LEU A 1 90 ? -12.451 -20.084 3.451 1.00 98.38 90 LEU A O 1
ATOM 687 N N . ASP A 1 91 ? -13.883 -19.078 2.048 1.00 98.31 91 ASP A N 1
ATOM 688 C CA . ASP A 1 91 ? -13.817 -20.132 1.027 1.00 98.31 91 ASP A CA 1
ATOM 689 C C . ASP A 1 91 ? -12.442 -20.178 0.331 1.00 98.31 91 ASP A C 1
ATOM 691 O O . ASP A 1 91 ? -11.940 -21.256 0.014 1.00 98.31 91 ASP A O 1
ATOM 695 N N . VAL A 1 92 ? -11.813 -19.017 0.107 1.00 97.75 92 VAL A N 1
ATOM 696 C CA . VAL A 1 92 ? -10.498 -18.901 -0.555 1.00 97.75 92 VAL A CA 1
ATOM 697 C C . VAL A 1 92 ? -9.348 -19.332 0.360 1.00 97.75 92 VAL A C 1
ATOM 699 O O . VAL A 1 92 ? -8.471 -20.080 -0.066 1.00 97.75 92 VAL A O 1
ATOM 702 N N . TYR A 1 93 ? -9.335 -18.852 1.605 1.00 97.69 93 TYR A N 1
ATOM 703 C CA . TYR A 1 93 ? -8.230 -19.056 2.550 1.00 97.69 93 TYR A CA 1
ATOM 704 C C . TYR A 1 93 ? -8.462 -20.231 3.509 1.00 97.69 93 TYR A C 1
ATOM 706 O O . TYR A 1 93 ? -7.530 -20.691 4.166 1.00 97.69 93 TYR A O 1
ATOM 714 N N . GLY A 1 94 ? -9.694 -20.726 3.617 1.00 98.38 94 GLY A N 1
ATOM 715 C CA . GLY A 1 94 ? -10.094 -21.825 4.496 1.00 98.38 94 GLY A CA 1
ATOM 716 C C . GLY A 1 94 ? -10.403 -21.407 5.937 1.00 98.38 94 GLY A C 1
ATOM 717 O O . GLY A 1 94 ? -11.262 -22.013 6.577 1.00 98.38 94 GLY A O 1
ATOM 718 N N . SER A 1 95 ? -9.745 -20.373 6.469 1.00 98.38 95 SER A N 1
ATOM 719 C CA . SER A 1 95 ? -10.063 -19.820 7.790 1.00 98.38 95 SER A CA 1
ATOM 720 C C . SER A 1 95 ? -9.655 -18.354 7.918 1.00 98.38 95 SER A C 1
ATOM 722 O O . SER A 1 95 ? -8.878 -17.837 7.116 1.00 98.38 95 SER A O 1
ATOM 724 N N . GLN A 1 96 ? -10.167 -17.676 8.950 1.00 97.88 96 GLN A N 1
ATOM 725 C CA . GLN A 1 96 ? -9.748 -16.309 9.250 1.00 97.88 96 GLN A CA 1
ATOM 726 C C . GLN A 1 96 ? -8.271 -16.276 9.660 1.00 97.88 96 GLN A C 1
ATOM 728 O O . GLN A 1 96 ? -7.536 -15.397 9.225 1.00 97.88 96 GLN A O 1
ATOM 733 N N . GLU A 1 97 ? -7.807 -17.248 10.447 1.00 98.25 97 GLU A N 1
ATOM 734 C CA . GLU A 1 97 ? -6.400 -17.357 10.846 1.00 98.25 97 GLU A CA 1
ATOM 735 C C . GLU A 1 97 ? -5.479 -17.483 9.629 1.00 98.25 97 GLU A C 1
ATOM 737 O O . GLU A 1 97 ? -4.413 -16.879 9.620 1.00 98.25 97 GLU A O 1
ATOM 742 N N . ALA A 1 98 ? -5.899 -18.199 8.582 1.00 98.19 98 ALA A N 1
ATOM 743 C CA . ALA A 1 98 ? -5.131 -18.332 7.347 1.00 98.19 98 ALA A CA 1
ATOM 744 C C . ALA A 1 98 ? -5.014 -17.015 6.553 1.00 98.19 98 ALA A C 1
ATOM 746 O O . ALA A 1 98 ? -3.999 -16.800 5.899 1.00 98.19 98 ALA A O 1
ATOM 747 N N . VAL A 1 99 ? -6.000 -16.110 6.640 1.00 98.25 99 VAL A N 1
ATOM 748 C CA . VAL A 1 99 ? -5.931 -14.759 6.035 1.00 98.25 99 VAL A CA 1
ATOM 749 C C . VAL A 1 99 ? -4.881 -13.889 6.741 1.00 98.25 99 VAL A C 1
ATOM 751 O O . VAL A 1 99 ? -4.184 -13.093 6.110 1.00 98.25 99 VAL A O 1
ATOM 754 N N . PHE A 1 100 ? -4.760 -14.036 8.062 1.00 98.19 100 PHE A N 1
ATOM 755 C CA . PHE A 1 100 ? -3.799 -13.290 8.883 1.00 98.19 100 PHE A CA 1
ATOM 756 C C . PHE A 1 100 ? -2.446 -13.984 9.032 1.00 98.19 100 PHE A C 1
ATOM 758 O O . PHE A 1 100 ? -1.513 -13.376 9.549 1.00 98.19 100 PHE A O 1
ATOM 765 N N . ALA A 1 101 ? -2.326 -15.236 8.592 1.00 98.25 101 ALA A N 1
ATOM 766 C CA . ALA A 1 101 ? -1.058 -15.934 8.589 1.00 98.25 101 ALA A CA 1
ATOM 767 C C . ALA A 1 101 ? -0.063 -15.208 7.684 1.00 98.25 101 ALA A C 1
ATOM 769 O O . ALA A 1 101 ? -0.408 -14.663 6.631 1.00 98.25 101 ALA A O 1
ATOM 770 N N . ASP A 1 102 ? 1.189 -15.237 8.108 1.00 98.50 102 ASP A N 1
ATOM 771 C CA . ASP A 1 102 ? 2.269 -14.691 7.321 1.00 98.50 102 ASP A CA 1
ATOM 772 C C . ASP A 1 102 ? 2.472 -15.453 6.027 1.00 98.50 102 ASP A C 1
ATOM 774 O O . ASP A 1 102 ? 2.624 -16.679 6.007 1.00 98.50 102 ASP A O 1
ATOM 778 N N . THR A 1 103 ? 2.604 -14.696 4.948 1.00 98.38 103 THR A N 1
ATOM 779 C CA . THR A 1 103 ? 3.203 -15.234 3.733 1.00 98.38 103 THR A CA 1
ATOM 780 C C . THR A 1 103 ? 4.684 -15.566 3.980 1.00 98.38 103 THR A C 1
ATOM 782 O O . THR A 1 103 ? 5.327 -14.971 4.850 1.00 98.38 103 THR A O 1
ATOM 785 N N . PRO A 1 104 ? 5.303 -16.455 3.178 1.00 98.56 104 PRO A N 1
ATOM 786 C CA . PRO A 1 104 ? 6.742 -16.714 3.272 1.00 98.56 104 PRO A CA 1
ATOM 787 C C . PRO A 1 104 ? 7.605 -15.446 3.160 1.00 98.56 104 PRO A C 1
ATOM 789 O O . PRO A 1 104 ? 8.657 -15.355 3.792 1.00 98.56 104 PRO A O 1
ATOM 792 N N . ARG A 1 105 ? 7.138 -14.455 2.385 1.00 98.44 105 ARG A N 1
ATOM 793 C CA . ARG A 1 105 ? 7.782 -13.145 2.229 1.00 98.44 105 ARG A CA 1
ATOM 794 C C . ARG A 1 105 ? 7.719 -12.341 3.528 1.00 98.44 105 ARG A C 1
ATOM 796 O O . ARG A 1 105 ? 8.748 -11.855 3.985 1.00 98.44 105 ARG A O 1
ATOM 803 N N . GLU A 1 106 ? 6.538 -12.226 4.134 1.00 98.62 106 GLU A N 1
ATOM 804 C CA . GLU A 1 106 ? 6.342 -11.525 5.413 1.00 98.62 106 GLU A CA 1
ATOM 805 C C . GLU A 1 106 ? 7.136 -12.182 6.545 1.00 98.62 106 GLU A C 1
ATOM 807 O O . GLU A 1 106 ? 7.826 -11.482 7.286 1.00 98.62 106 GLU A O 1
ATOM 812 N N . ALA A 1 107 ? 7.152 -13.517 6.601 1.00 98.62 107 ALA A N 1
ATOM 813 C CA . ALA A 1 107 ? 7.913 -14.263 7.596 1.00 98.62 107 ALA A CA 1
ATOM 814 C C . ALA A 1 107 ? 9.426 -14.022 7.478 1.00 98.62 107 ALA A C 1
ATOM 816 O O . ALA A 1 107 ? 10.100 -13.824 8.492 1.00 98.62 107 ALA A O 1
ATOM 817 N N . ALA A 1 108 ? 9.962 -13.999 6.252 1.00 98.69 108 ALA A N 1
ATOM 818 C CA . ALA A 1 108 ? 11.370 -13.694 6.008 1.00 98.69 108 ALA A CA 1
ATOM 819 C C . ALA A 1 108 ? 11.724 -12.256 6.421 1.00 98.69 108 ALA A C 1
ATOM 821 O O . ALA A 1 108 ? 12.758 -12.030 7.051 1.00 98.69 108 ALA A O 1
ATOM 822 N N . MET A 1 109 ? 10.854 -11.289 6.110 1.00 98.62 109 MET A N 1
ATOM 823 C CA . MET A 1 109 ? 11.046 -9.887 6.495 1.00 98.62 109 MET A CA 1
ATOM 824 C C . MET A 1 109 ? 10.967 -9.691 8.008 1.00 98.62 109 MET A C 1
ATOM 826 O O . MET A 1 109 ? 11.835 -9.018 8.558 1.00 98.62 109 MET A O 1
ATOM 830 N N . ARG A 1 110 ? 10.015 -10.338 8.696 1.00 98.38 110 ARG A N 1
ATOM 831 C CA . ARG A 1 110 ? 9.980 -10.344 10.165 1.00 98.38 110 ARG A CA 1
ATOM 832 C C . ARG A 1 110 ? 11.303 -10.851 10.727 1.00 98.38 110 ARG A C 1
ATOM 834 O O . ARG A 1 110 ? 11.913 -10.167 11.536 1.00 98.38 110 ARG A O 1
ATOM 841 N N . ALA A 1 111 ? 11.769 -12.015 10.272 1.00 98.69 111 ALA A N 1
ATOM 842 C CA . ALA A 1 111 ? 13.002 -12.612 10.779 1.00 98.69 111 ALA A CA 1
ATOM 843 C C . ALA A 1 111 ? 14.230 -11.707 10.569 1.00 98.69 111 ALA A C 1
ATOM 845 O O . ALA A 1 111 ? 15.096 -11.634 11.438 1.00 98.69 111 ALA A O 1
ATOM 846 N N . ALA A 1 112 ? 14.300 -10.998 9.439 1.00 98.75 112 ALA A N 1
ATOM 847 C CA . ALA A 1 112 ? 15.378 -10.052 9.160 1.00 98.75 112 ALA A CA 1
ATOM 848 C C . ALA A 1 112 ? 15.288 -8.766 9.998 1.00 98.75 112 ALA A C 1
ATOM 850 O O . ALA A 1 112 ? 16.318 -8.207 10.371 1.00 98.75 112 ALA A O 1
ATOM 851 N N . CYS A 1 113 ? 14.074 -8.294 10.292 1.00 98.56 113 CYS A N 1
ATOM 852 C CA . CYS A 1 113 ? 13.838 -7.080 11.069 1.00 98.56 113 CYS A CA 1
ATOM 853 C C . CYS A 1 113 ? 13.816 -7.309 12.585 1.00 98.56 113 CYS A C 1
ATOM 855 O O . CYS A 1 113 ? 13.964 -6.335 13.316 1.00 98.56 113 CYS A O 1
ATOM 857 N N . GLU A 1 114 ? 13.685 -8.552 13.060 1.00 98.31 114 GLU A N 1
ATOM 858 C CA . GLU A 1 114 ? 13.644 -8.913 14.486 1.00 98.31 114 GLU A CA 1
ATOM 859 C C . GLU A 1 114 ? 14.734 -8.215 15.328 1.00 98.31 114 GLU A C 1
ATOM 861 O O . GLU A 1 114 ? 14.398 -7.628 16.357 1.00 98.31 114 GLU A O 1
ATOM 866 N N . PRO A 1 115 ? 16.018 -8.155 14.906 1.00 98.56 115 PRO A N 1
ATOM 867 C CA . PRO A 1 115 ? 17.064 -7.496 15.695 1.00 98.56 115 PRO A CA 1
ATOM 868 C C . PRO A 1 115 ? 16.937 -5.967 15.771 1.00 98.56 115 PRO A C 1
ATOM 870 O O . PRO A 1 115 ? 17.633 -5.339 16.565 1.00 98.56 115 PRO A O 1
ATOM 873 N N . LEU A 1 116 ? 16.102 -5.366 14.920 1.00 98.31 116 LEU A N 1
ATOM 874 C CA . LEU A 1 116 ? 15.865 -3.923 14.845 1.00 98.31 116 LEU A CA 1
ATOM 875 C C . LEU A 1 116 ? 14.626 -3.501 15.648 1.00 98.31 116 LEU A C 1
ATOM 877 O O . LEU A 1 116 ? 14.388 -2.301 15.805 1.00 98.31 116 LEU A O 1
ATOM 881 N N . ILE A 1 117 ? 13.834 -4.455 16.152 1.00 97.75 117 ILE A N 1
ATOM 882 C CA . ILE A 1 117 ? 12.606 -4.162 16.892 1.00 97.75 117 ILE A CA 1
ATOM 883 C C . ILE A 1 117 ? 12.954 -3.524 18.239 1.00 97.75 117 ILE A C 1
ATOM 885 O O . ILE A 1 117 ? 13.619 -4.116 19.088 1.00 97.75 117 ILE A O 1
ATOM 889 N N . THR A 1 118 ? 12.464 -2.305 18.452 1.00 96.00 118 THR A N 1
ATOM 890 C CA . THR A 1 118 ? 12.585 -1.572 19.715 1.00 96.00 118 THR A CA 1
ATOM 891 C C . THR A 1 118 ? 11.206 -1.182 20.224 1.00 96.00 118 THR A C 1
ATOM 893 O O . THR A 1 118 ? 10.447 -0.520 19.516 1.00 96.00 118 THR A O 1
ATOM 896 N N . ARG A 1 119 ? 10.898 -1.528 21.477 1.00 95.00 119 ARG A N 1
ATOM 897 C CA . ARG A 1 119 ? 9.661 -1.108 22.150 1.00 95.00 119 ARG A CA 1
ATOM 898 C C . ARG A 1 119 ? 9.763 0.307 22.682 1.00 95.00 119 ARG A C 1
ATOM 900 O O . ARG A 1 119 ? 10.700 0.644 23.407 1.00 95.00 119 ARG A O 1
ATOM 907 N N . ARG A 1 120 ? 8.758 1.121 22.369 1.00 90.31 120 ARG A N 1
ATOM 908 C CA . ARG A 1 120 ? 8.638 2.500 22.834 1.00 90.31 120 ARG A CA 1
ATOM 909 C C . ARG A 1 120 ? 7.326 2.695 23.602 1.00 90.31 120 ARG A C 1
ATOM 911 O O . ARG A 1 120 ? 6.267 2.345 23.085 1.00 90.31 120 ARG A O 1
ATOM 918 N N . PRO A 1 121 ? 7.352 3.319 24.793 1.00 92.62 121 PRO A N 1
ATOM 919 C CA . PRO A 1 121 ? 6.128 3.649 25.511 1.00 92.62 121 PRO A CA 1
ATOM 920 C C . PRO A 1 121 ? 5.354 4.770 24.799 1.00 92.62 121 PRO A C 1
ATOM 922 O O . PRO A 1 121 ? 5.936 5.771 24.366 1.00 92.62 121 PRO A O 1
ATOM 925 N N . ILE A 1 122 ? 4.032 4.623 24.733 1.00 90.56 122 ILE A N 1
ATOM 926 C CA . ILE A 1 122 ? 3.077 5.628 24.249 1.00 90.56 122 ILE A CA 1
ATOM 927 C C . ILE A 1 122 ? 1.983 5.862 25.297 1.00 90.56 122 ILE A C 1
ATOM 929 O O . ILE A 1 122 ? 1.830 5.108 26.259 1.00 90.56 122 ILE A O 1
ATOM 933 N N . THR A 1 123 ? 1.196 6.928 25.143 1.00 90.56 123 THR A N 1
ATOM 934 C CA . THR A 1 123 ? 0.048 7.157 26.027 1.00 90.56 123 THR A CA 1
ATOM 935 C C . THR A 1 123 ? -0.959 6.019 25.864 1.00 90.56 123 THR A C 1
ATOM 937 O O . THR A 1 123 ? -1.618 5.919 24.837 1.00 90.56 123 THR A O 1
ATOM 940 N N . GLY A 1 124 ? -1.080 5.177 26.892 1.00 90.62 124 GLY A N 1
ATOM 941 C CA . GLY A 1 124 ? -2.013 4.049 26.901 1.00 90.62 124 GLY A CA 1
ATOM 942 C C . GLY A 1 124 ? -1.438 2.714 26.418 1.00 90.62 124 GLY A C 1
ATOM 943 O O . GLY A 1 124 ? -2.214 1.775 26.278 1.00 90.62 124 GLY A O 1
ATOM 944 N N . GLY A 1 125 ? -0.121 2.591 26.198 1.00 92.44 125 GLY A N 1
ATOM 945 C CA . GLY A 1 125 ? 0.482 1.309 25.819 1.00 92.44 125 GLY A CA 1
ATOM 946 C C . GLY A 1 125 ? 1.956 1.383 25.425 1.00 92.44 125 GLY A C 1
ATOM 947 O O . GLY A 1 125 ? 2.672 2.319 25.780 1.00 92.44 125 GLY A O 1
ATOM 948 N N . GLU A 1 126 ? 2.394 0.389 24.662 1.00 92.19 126 GLU A N 1
ATOM 949 C CA . GLU A 1 126 ? 3.703 0.333 24.010 1.00 92.19 126 GLU A CA 1
ATOM 950 C C . GLU A 1 126 ? 3.494 0.102 22.512 1.00 92.19 126 GLU A C 1
ATOM 952 O O . GLU A 1 126 ? 2.499 -0.500 22.110 1.00 92.19 126 GLU A O 1
ATOM 957 N N . ILE A 1 127 ? 4.419 0.602 21.697 1.00 93.12 127 ILE A N 1
ATOM 958 C CA . ILE A 1 127 ? 4.467 0.348 20.258 1.00 93.12 127 ILE A CA 1
ATOM 959 C C . ILE A 1 127 ? 5.848 -0.196 19.896 1.00 93.12 127 ILE A C 1
ATOM 961 O O . ILE A 1 127 ? 6.863 0.273 20.422 1.00 93.12 127 ILE A O 1
ATOM 965 N N . ASP A 1 128 ? 5.883 -1.183 19.009 1.00 95.12 128 ASP A N 1
ATOM 966 C CA . ASP A 1 128 ? 7.122 -1.655 18.403 1.00 95.12 128 ASP A CA 1
ATOM 967 C C . ASP A 1 128 ? 7.568 -0.660 17.320 1.00 95.12 128 ASP A C 1
ATOM 969 O O . ASP A 1 128 ? 6.764 -0.056 16.621 1.00 95.12 128 ASP A O 1
ATOM 973 N N . THR A 1 129 ? 8.870 -0.450 17.191 1.00 96.75 129 THR A N 1
ATOM 974 C CA . THR A 1 129 ? 9.483 0.386 16.149 1.00 96.75 129 THR A CA 1
ATOM 975 C C . THR A 1 129 ? 10.619 -0.390 15.506 1.00 96.75 129 THR A C 1
ATOM 977 O O . THR A 1 129 ? 11.198 -1.256 16.157 1.00 96.75 129 THR A O 1
ATOM 980 N N . LEU A 1 130 ? 10.969 -0.088 14.258 1.00 97.75 130 LEU A N 1
ATOM 981 C CA . LEU A 1 130 ? 12.138 -0.671 13.595 1.00 97.75 130 LEU A CA 1
ATOM 982 C C . LEU A 1 130 ? 13.258 0.362 13.565 1.00 97.75 130 LEU A C 1
ATOM 984 O O . LEU A 1 130 ? 13.172 1.335 12.825 1.00 97.75 130 LEU A O 1
ATOM 988 N N . ASP A 1 131 ? 14.278 0.185 14.401 1.00 96.75 131 ASP A N 1
ATOM 989 C CA . ASP A 1 131 ? 15.375 1.152 14.565 1.00 96.75 131 ASP A CA 1
ATOM 990 C C . ASP A 1 131 ? 14.859 2.591 14.803 1.00 96.75 131 ASP A C 1
ATOM 992 O O . ASP A 1 131 ? 15.273 3.567 14.178 1.00 96.75 131 ASP A O 1
ATOM 996 N N . GLY A 1 132 ? 13.846 2.709 15.672 1.00 95.31 132 GLY A N 1
ATOM 997 C CA . GLY A 1 132 ? 13.187 3.973 16.011 1.00 95.31 132 GLY A CA 1
ATOM 998 C C . GLY A 1 132 ? 12.147 4.474 15.001 1.00 95.31 132 GLY A C 1
ATOM 999 O O . GLY A 1 132 ? 11.475 5.463 15.296 1.00 95.31 132 GLY A O 1
ATOM 1000 N N . TRP A 1 133 ? 11.968 3.803 13.860 1.00 97.31 133 TRP A N 1
ATOM 1001 C CA . TRP A 1 133 ? 10.958 4.140 12.856 1.00 97.31 133 TRP A CA 1
ATOM 1002 C C . TRP A 1 133 ? 9.614 3.461 13.147 1.00 97.31 133 TRP A C 1
ATOM 1004 O O . TRP A 1 133 ? 9.545 2.252 13.372 1.00 97.31 133 TRP A O 1
ATOM 1014 N N . SER A 1 134 ? 8.540 4.252 13.149 1.00 94.00 134 SER A N 1
ATOM 1015 C CA . SER A 1 134 ? 7.183 3.851 13.562 1.00 94.00 134 SER A CA 1
ATOM 1016 C C . SER A 1 134 ? 6.203 3.651 12.396 1.00 94.00 134 SER A C 1
ATOM 1018 O O . SER A 1 134 ? 5.001 3.896 12.527 1.00 94.00 134 SER A O 1
ATOM 1020 N N . GLY A 1 135 ? 6.708 3.242 11.228 1.00 92.50 135 GLY A N 1
ATOM 1021 C CA . GLY A 1 135 ? 5.858 2.949 10.073 1.00 92.50 135 GLY A CA 1
ATOM 1022 C C . GLY A 1 135 ? 5.180 4.195 9.499 1.00 92.50 135 GLY A C 1
ATOM 1023 O O . GLY A 1 135 ? 5.822 5.219 9.227 1.00 92.50 135 GLY A O 1
ATOM 1024 N N . VAL A 1 136 ? 3.856 4.119 9.350 1.00 85.88 136 VAL A N 1
ATOM 1025 C CA . VAL A 1 136 ? 2.976 5.205 8.872 1.00 85.88 136 VAL A CA 1
ATOM 1026 C C . VAL A 1 136 ? 3.190 6.538 9.594 1.00 85.88 136 VAL A C 1
ATOM 1028 O O . VAL A 1 136 ? 3.093 7.587 8.957 1.00 85.88 136 VAL A O 1
ATOM 1031 N N . PHE A 1 137 ? 3.496 6.543 10.896 1.00 88.31 137 PHE A N 1
ATOM 1032 C CA . PHE A 1 137 ? 3.619 7.795 11.657 1.00 88.31 137 PHE A CA 1
ATOM 1033 C C . PHE A 1 137 ? 4.863 8.612 11.288 1.00 88.31 137 PHE A C 1
ATOM 1035 O O . PHE A 1 137 ? 4.835 9.844 11.338 1.00 88.31 137 PHE A O 1
ATOM 1042 N N . ASP A 1 138 ? 5.951 7.943 10.908 1.00 92.44 138 ASP A N 1
ATOM 1043 C CA . ASP A 1 138 ? 7.186 8.597 10.474 1.00 92.44 138 ASP A CA 1
ATOM 1044 C C . ASP A 1 138 ? 7.235 8.820 8.963 1.00 92.44 138 ASP A C 1
ATOM 1046 O O . ASP A 1 138 ? 7.826 9.803 8.504 1.00 92.44 138 ASP A O 1
ATOM 1050 N N . GLY A 1 139 ? 6.583 7.937 8.206 1.00 91.75 139 GLY A N 1
ATOM 1051 C CA . GLY A 1 139 ? 6.531 7.980 6.754 1.00 91.75 139 GLY A CA 1
ATOM 1052 C C . GLY A 1 139 ? 7.832 7.528 6.086 1.00 91.75 139 GLY A C 1
ATOM 1053 O O . GLY A 1 139 ? 8.834 7.199 6.725 1.00 91.75 139 GLY A O 1
ATOM 1054 N N . ARG A 1 140 ? 7.804 7.509 4.751 1.00 93.31 140 ARG A N 1
ATOM 1055 C CA . ARG A 1 140 ? 8.885 6.982 3.903 1.00 93.31 140 ARG A CA 1
ATOM 1056 C C . ARG A 1 140 ? 10.194 7.763 3.993 1.00 93.31 140 ARG A C 1
ATOM 1058 O O . ARG A 1 140 ? 11.264 7.168 3.928 1.00 93.31 140 ARG A O 1
ATOM 1065 N N . SER A 1 141 ? 10.130 9.084 4.142 1.00 92.81 141 SER A N 1
ATOM 1066 C CA . SER A 1 141 ? 11.317 9.955 4.148 1.00 92.81 141 SER A CA 1
ATOM 1067 C C . SER A 1 141 ? 12.228 9.759 5.362 1.00 92.81 141 SER A C 1
ATOM 1069 O O . SER A 1 141 ? 13.360 10.236 5.351 1.00 92.81 141 SER A O 1
ATOM 1071 N N . LYS A 1 142 ? 11.743 9.062 6.394 1.00 95.94 142 LYS A N 1
ATOM 1072 C CA . LYS A 1 142 ? 12.486 8.734 7.612 1.00 95.94 142 LYS A CA 1
ATOM 1073 C C . LYS A 1 142 ? 12.805 7.243 7.746 1.00 95.94 142 LYS A C 1
ATOM 1075 O O . LYS A 1 142 ? 13.250 6.839 8.814 1.00 95.94 142 LYS A O 1
ATOM 1080 N N . LEU A 1 143 ? 12.546 6.433 6.716 1.00 97.56 143 LEU A N 1
ATOM 1081 C CA . LEU A 1 143 ? 12.862 5.005 6.745 1.00 97.56 143 LEU A CA 1
ATOM 1082 C C . LEU A 1 143 ? 14.385 4.820 6.921 1.00 97.56 143 LEU A C 1
ATOM 1084 O O . LEU A 1 143 ? 15.123 5.255 6.033 1.00 97.56 143 LEU A O 1
ATOM 1088 N N . PRO A 1 144 ? 14.864 4.195 8.014 1.00 98.31 144 PRO A N 1
ATOM 1089 C CA . PRO A 1 144 ? 16.291 4.012 8.251 1.00 98.31 144 PRO A CA 1
ATOM 1090 C C . PRO A 1 144 ? 16.926 3.070 7.226 1.00 98.31 144 PRO A C 1
ATOM 1092 O O . PRO A 1 144 ? 16.301 2.097 6.792 1.00 98.31 144 PRO A O 1
ATOM 1095 N N . ASP A 1 145 ? 18.194 3.316 6.888 1.00 98.44 145 ASP A N 1
ATOM 1096 C CA . ASP A 1 145 ? 18.947 2.464 5.958 1.00 98.44 145 ASP A CA 1
ATOM 1097 C C . ASP A 1 145 ? 19.080 1.027 6.486 1.00 98.44 145 ASP A C 1
ATOM 1099 O O . ASP A 1 145 ? 18.928 0.080 5.725 1.00 98.44 145 ASP A O 1
ATOM 1103 N N . SER A 1 146 ? 19.239 0.849 7.802 1.00 98.44 146 SER A N 1
ATOM 1104 C CA . SER A 1 146 ? 19.270 -0.463 8.469 1.00 98.44 146 SER A CA 1
ATOM 1105 C C . SER A 1 146 ? 18.009 -1.294 8.191 1.00 98.44 146 SER A C 1
ATOM 1107 O O . SER A 1 146 ? 18.091 -2.477 7.857 1.00 98.44 146 SER A O 1
ATOM 1109 N N . VAL A 1 147 ? 16.834 -0.666 8.284 1.00 98.62 147 VAL A N 1
ATOM 1110 C CA . VAL A 1 147 ? 15.535 -1.298 8.027 1.00 98.62 147 VAL A CA 1
ATOM 1111 C C . VAL A 1 147 ? 15.372 -1.587 6.540 1.00 98.62 147 VAL A C 1
ATOM 1113 O O . VAL A 1 147 ? 14.960 -2.687 6.169 1.00 98.62 147 VAL A O 1
ATOM 1116 N N . ARG A 1 148 ? 15.733 -0.626 5.681 1.00 98.62 148 ARG A N 1
ATOM 1117 C CA . ARG A 1 148 ? 15.713 -0.784 4.221 1.00 98.62 148 ARG A CA 1
ATOM 1118 C C . ARG A 1 148 ? 16.588 -1.954 3.769 1.00 98.62 148 ARG A C 1
ATOM 1120 O O . ARG A 1 148 ? 16.138 -2.758 2.948 1.00 98.62 148 ARG A O 1
ATOM 1127 N N . ASP A 1 149 ? 17.798 -2.060 4.304 1.00 98.62 149 ASP A N 1
ATOM 1128 C CA . ASP A 1 149 ? 18.744 -3.130 4.000 1.00 98.62 149 ASP A CA 1
ATOM 1129 C C . ASP A 1 149 ? 18.210 -4.483 4.481 1.00 98.62 149 ASP A C 1
ATOM 1131 O O . ASP A 1 149 ? 18.238 -5.456 3.723 1.00 98.62 149 ASP A O 1
ATOM 1135 N N . ALA A 1 150 ? 17.635 -4.538 5.689 1.00 98.69 150 ALA A N 1
ATOM 1136 C CA . ALA A 1 150 ? 17.026 -5.750 6.232 1.00 98.69 150 ALA A CA 1
ATOM 1137 C C . ALA A 1 150 ? 15.890 -6.279 5.339 1.00 98.69 150 ALA A C 1
ATOM 1139 O O . ALA A 1 150 ? 15.937 -7.434 4.912 1.00 98.69 150 ALA A O 1
ATOM 1140 N N . VAL A 1 151 ? 14.904 -5.447 4.975 1.00 98.69 151 VAL A N 1
ATOM 1141 C CA . VAL A 1 151 ? 13.768 -5.895 4.137 1.00 98.69 151 VAL A CA 1
ATOM 1142 C C . VAL A 1 151 ? 14.160 -6.167 2.682 1.00 98.69 151 VAL A C 1
ATOM 1144 O O . VAL A 1 151 ? 13.531 -6.984 2.005 1.00 98.69 151 VAL A O 1
ATOM 1147 N N . SER A 1 152 ? 15.204 -5.505 2.180 1.00 98.50 152 SER A N 1
ATOM 1148 C CA . SER A 1 152 ? 15.739 -5.748 0.834 1.00 98.50 152 SER A CA 1
ATOM 1149 C C . SER A 1 152 ? 16.545 -7.046 0.763 1.00 98.50 152 SER A C 1
ATOM 1151 O O . SER A 1 152 ? 16.506 -7.734 -0.256 1.00 98.50 152 SER A O 1
ATOM 1153 N N . GLY A 1 153 ? 17.257 -7.394 1.839 1.00 98.44 153 GLY A N 1
ATOM 1154 C CA . GLY A 1 153 ? 18.025 -8.634 1.958 1.00 98.44 153 GLY A CA 1
ATOM 1155 C C . GLY A 1 153 ? 17.179 -9.858 2.320 1.00 98.44 153 GLY A C 1
ATOM 1156 O O . GLY A 1 153 ? 17.538 -10.972 1.945 1.00 98.44 153 GLY A O 1
ATOM 1157 N N . ALA A 1 154 ? 16.049 -9.661 3.005 1.00 98.56 154 ALA A N 1
ATOM 1158 C CA . ALA A 1 154 ? 15.159 -10.735 3.452 1.00 98.56 154 ALA A CA 1
ATOM 1159 C C . ALA A 1 154 ? 14.487 -11.507 2.307 1.00 98.56 154 ALA A C 1
ATOM 1161 O O . ALA A 1 154 ? 14.248 -12.709 2.413 1.00 98.56 154 ALA A O 1
ATOM 1162 N N . TRP A 1 155 ? 14.159 -10.813 1.216 1.00 98.50 155 TRP A N 1
ATOM 1163 C CA . TRP A 1 155 ? 13.479 -11.387 0.059 1.00 98.50 155 TRP A CA 1
ATOM 1164 C C . TRP A 1 155 ? 14.007 -10.757 -1.233 1.00 98.50 155 TRP A C 1
ATOM 1166 O O . TRP A 1 155 ? 14.139 -9.528 -1.275 1.00 98.50 155 TRP A O 1
ATOM 1176 N N . PRO A 1 156 ? 14.279 -11.541 -2.301 1.00 98.56 156 PRO A N 1
ATOM 1177 C CA . PRO A 1 156 ? 14.821 -11.009 -3.548 1.00 98.56 156 PRO A CA 1
ATOM 1178 C C . PRO A 1 156 ? 14.042 -9.791 -4.048 1.00 98.56 156 PRO A C 1
ATOM 1180 O O . PRO A 1 156 ? 12.812 -9.806 -4.098 1.00 98.56 156 PRO A O 1
ATOM 1183 N N . LEU A 1 157 ? 14.756 -8.721 -4.401 1.00 98.56 157 LEU A N 1
ATOM 1184 C CA . LEU A 1 157 ? 14.127 -7.535 -4.973 1.00 98.56 157 LEU A CA 1
ATOM 1185 C C . LEU A 1 157 ? 13.672 -7.799 -6.417 1.00 98.56 157 LEU A C 1
ATOM 1187 O O . LEU A 1 157 ? 14.427 -8.407 -7.191 1.00 98.56 157 LEU A O 1
ATOM 1191 N N . PRO A 1 158 ? 12.494 -7.284 -6.805 1.00 98.56 158 PRO A N 1
ATOM 1192 C CA . PRO A 1 158 ? 12.070 -7.221 -8.193 1.00 98.56 158 PRO A CA 1
ATOM 1193 C C . PRO A 1 158 ? 13.121 -6.561 -9.083 1.00 98.56 158 PRO A C 1
ATOM 1195 O O . PRO A 1 158 ? 13.696 -5.525 -8.744 1.00 98.56 158 PRO A O 1
ATOM 1198 N N . ARG A 1 159 ? 13.376 -7.154 -10.250 1.00 98.25 159 ARG A N 1
ATOM 1199 C CA . ARG A 1 159 ? 14.378 -6.668 -11.214 1.00 98.25 159 ARG A CA 1
ATOM 1200 C C . ARG A 1 159 ? 13.749 -5.907 -12.373 1.00 98.25 159 ARG A C 1
ATOM 1202 O O . ARG A 1 159 ? 14.466 -5.311 -13.184 1.00 98.25 159 ARG A O 1
ATOM 1209 N N . THR A 1 160 ? 12.426 -5.951 -12.468 1.00 98.62 160 THR A N 1
ATOM 1210 C CA . THR A 1 160 ? 11.624 -5.311 -13.509 1.00 98.62 160 THR A CA 1
ATOM 1211 C C . THR A 1 160 ? 10.461 -4.537 -12.892 1.00 98.62 160 THR A C 1
ATOM 1213 O O . THR A 1 160 ? 10.072 -4.779 -11.749 1.00 98.62 160 THR A O 1
ATOM 1216 N N . VAL A 1 161 ? 9.899 -3.592 -13.650 1.00 98.69 161 VAL A N 1
ATOM 1217 C CA . VAL A 1 161 ? 8.747 -2.801 -13.187 1.00 98.69 161 VAL A CA 1
ATOM 1218 C C . VAL A 1 161 ? 7.524 -3.705 -13.031 1.00 98.69 161 VAL A C 1
ATOM 1220 O O . VAL A 1 161 ? 6.764 -3.546 -12.083 1.00 98.69 161 VAL A O 1
ATOM 1223 N N . ALA A 1 162 ? 7.354 -4.676 -13.932 1.00 98.75 162 ALA A N 1
ATOM 1224 C CA . ALA A 1 162 ? 6.265 -5.641 -13.861 1.00 98.75 162 ALA A CA 1
ATOM 1225 C C . ALA A 1 162 ? 6.336 -6.529 -12.611 1.00 98.75 162 ALA A C 1
ATOM 1227 O O . ALA A 1 162 ? 5.317 -6.716 -11.954 1.00 98.75 162 ALA A O 1
ATOM 1228 N N . GLU A 1 163 ? 7.521 -7.032 -12.255 1.00 98.75 163 GLU A N 1
ATOM 1229 C CA . GLU A 1 163 ? 7.712 -7.796 -11.013 1.00 98.75 163 GLU A CA 1
ATOM 1230 C C . GLU A 1 163 ? 7.448 -6.928 -9.775 1.00 98.75 163 GLU A C 1
ATOM 1232 O O . GLU A 1 163 ? 6.793 -7.387 -8.845 1.00 98.75 163 GLU A O 1
ATOM 1237 N N . ALA A 1 164 ? 7.906 -5.668 -9.769 1.00 98.75 164 ALA A N 1
ATOM 1238 C CA . ALA A 1 164 ? 7.684 -4.761 -8.641 1.00 98.75 164 ALA A CA 1
ATOM 1239 C C . ALA A 1 164 ? 6.197 -4.449 -8.450 1.00 98.75 164 ALA A C 1
ATOM 1241 O O . ALA A 1 164 ? 5.705 -4.432 -7.325 1.00 98.75 164 ALA A O 1
ATOM 1242 N N . TRP A 1 165 ? 5.480 -4.245 -9.558 1.00 98.62 165 TRP A N 1
ATOM 1243 C CA . TRP A 1 165 ? 4.042 -4.006 -9.540 1.00 98.62 165 TRP A CA 1
ATOM 1244 C C . TRP A 1 165 ? 3.274 -5.235 -9.063 1.00 98.62 165 TRP A C 1
ATOM 1246 O O . TRP A 1 165 ? 2.400 -5.097 -8.219 1.00 98.62 165 TRP A O 1
ATOM 1256 N N . ALA A 1 166 ? 3.626 -6.427 -9.549 1.00 98.75 166 ALA A N 1
ATOM 1257 C CA . ALA A 1 166 ? 3.000 -7.669 -9.105 1.00 98.75 166 ALA A CA 1
ATOM 1258 C C . ALA A 1 166 ? 3.197 -7.906 -7.599 1.00 98.75 166 ALA A C 1
ATOM 1260 O O . ALA A 1 166 ? 2.242 -8.257 -6.914 1.00 98.75 166 ALA A O 1
ATOM 1261 N N . GLU A 1 167 ? 4.408 -7.671 -7.077 1.00 98.69 167 GLU A N 1
ATOM 1262 C CA . GLU A 1 167 ? 4.688 -7.807 -5.642 1.00 98.69 167 GLU A CA 1
ATOM 1263 C C . GLU A 1 167 ? 3.864 -6.818 -4.799 1.00 98.69 167 GLU A C 1
ATOM 1265 O O . GLU A 1 167 ? 3.319 -7.187 -3.759 1.00 98.69 167 GLU A O 1
ATOM 1270 N N . PHE A 1 168 ? 3.761 -5.565 -5.256 1.00 98.62 168 PHE A N 1
ATOM 1271 C CA . PHE A 1 168 ? 3.000 -4.513 -4.581 1.00 98.62 168 PHE A CA 1
ATOM 1272 C C . PHE A 1 168 ? 1.488 -4.789 -4.603 1.00 98.62 168 PHE A C 1
ATOM 1274 O O . PHE A 1 168 ? 0.831 -4.680 -3.570 1.00 98.62 168 PHE A O 1
ATOM 1281 N N . ASP A 1 169 ? 0.947 -5.164 -5.764 1.00 98.44 169 ASP A N 1
ATOM 1282 C CA . ASP A 1 169 ? -0.481 -5.440 -5.968 1.00 98.44 169 ASP A CA 1
ATOM 1283 C C . ASP A 1 169 ? -0.943 -6.655 -5.149 1.00 98.44 169 ASP A C 1
ATOM 1285 O O . ASP A 1 169 ? -1.994 -6.611 -4.514 1.00 98.44 169 ASP A O 1
ATOM 1289 N N . GLU A 1 170 ? -0.118 -7.705 -5.068 1.00 98.44 170 GLU A N 1
ATOM 1290 C CA . GLU A 1 170 ? -0.360 -8.861 -4.195 1.00 98.44 170 GLU A CA 1
ATOM 1291 C C . GLU A 1 170 ? -0.443 -8.448 -2.715 1.00 98.44 170 GLU A C 1
ATOM 1293 O O . GLU A 1 170 ? -1.348 -8.882 -2.000 1.00 98.44 170 GLU A O 1
ATOM 1298 N N . ALA A 1 171 ? 0.468 -7.581 -2.258 1.00 98.00 171 ALA A N 1
ATOM 1299 C CA . ALA A 1 171 ? 0.472 -7.100 -0.879 1.00 98.00 171 ALA A CA 1
ATOM 1300 C C . ALA A 1 171 ? -0.745 -6.207 -0.565 1.00 98.00 171 ALA A C 1
ATOM 1302 O O . ALA A 1 171 ? -1.347 -6.347 0.496 1.00 98.00 171 ALA A O 1
ATOM 1303 N N . GLU A 1 172 ? -1.142 -5.312 -1.476 1.00 97.56 172 GLU A N 1
ATOM 1304 C CA . GLU A 1 172 ? -2.351 -4.486 -1.307 1.00 97.56 172 GLU A CA 1
ATOM 1305 C C . GLU A 1 172 ? -3.638 -5.325 -1.326 1.00 97.56 172 GLU A C 1
ATOM 1307 O O . GLU A 1 172 ? -4.578 -5.037 -0.578 1.00 97.56 172 GLU A O 1
ATOM 1312 N N . ALA A 1 173 ? -3.696 -6.369 -2.159 1.00 97.69 173 ALA A N 1
ATOM 1313 C CA . ALA A 1 173 ? -4.825 -7.292 -2.187 1.00 97.69 173 ALA A CA 1
ATOM 1314 C C . ALA A 1 173 ? -4.968 -8.033 -0.849 1.00 97.69 173 ALA A C 1
ATOM 1316 O O . ALA A 1 173 ? -6.062 -8.064 -0.283 1.00 97.69 173 ALA A O 1
ATOM 1317 N N . LEU A 1 174 ? -3.861 -8.547 -0.303 1.00 98.19 174 LEU A N 1
ATOM 1318 C CA . LEU A 1 174 ? -3.856 -9.229 0.990 1.00 98.19 174 LEU A CA 1
ATOM 1319 C C . LEU A 1 174 ? -4.265 -8.297 2.140 1.00 98.19 174 LEU A C 1
ATOM 1321 O O . LEU A 1 174 ? -5.088 -8.679 2.971 1.00 98.19 174 LEU A O 1
ATOM 1325 N N . ASP A 1 175 ? -3.761 -7.062 2.167 1.00 97.38 175 ASP A N 1
ATOM 1326 C CA . ASP A 1 175 ? -4.164 -6.062 3.164 1.00 97.38 175 ASP A CA 1
ATOM 1327 C C . ASP A 1 175 ? -5.651 -5.720 3.060 1.00 97.38 175 ASP A C 1
ATOM 1329 O O . ASP A 1 175 ? -6.342 -5.605 4.074 1.00 97.38 175 ASP A O 1
ATOM 1333 N N . THR A 1 176 ? -6.162 -5.584 1.834 1.00 96.56 176 THR A N 1
ATOM 1334 C CA . THR A 1 176 ? -7.588 -5.345 1.586 1.00 96.56 176 THR A CA 1
ATOM 1335 C C . THR A 1 176 ? -8.429 -6.499 2.125 1.00 96.56 176 THR A C 1
ATOM 1337 O O . THR A 1 176 ? -9.455 -6.264 2.766 1.00 96.56 176 THR A O 1
ATOM 1340 N N . ASP A 1 177 ? -7.982 -7.736 1.920 1.00 98.19 177 ASP A N 1
ATOM 1341 C CA . ASP A 1 177 ? -8.667 -8.928 2.410 1.00 98.19 177 ASP A CA 1
ATOM 1342 C C . ASP A 1 177 ? -8.608 -9.035 3.943 1.00 98.19 177 ASP A C 1
ATOM 1344 O O . ASP A 1 177 ? -9.632 -9.292 4.581 1.00 98.19 177 ASP A O 1
ATOM 1348 N N . ARG A 1 178 ? -7.470 -8.721 4.575 1.00 98.19 178 ARG A N 1
ATOM 1349 C CA . ARG A 1 178 ? -7.344 -8.631 6.043 1.00 98.19 178 ARG A CA 1
ATOM 1350 C C . ARG A 1 178 ? -8.241 -7.529 6.626 1.00 98.19 178 ARG A C 1
ATOM 1352 O O . ARG A 1 178 ? -8.929 -7.751 7.630 1.00 98.19 178 ARG A O 1
ATOM 1359 N N . ALA A 1 179 ? -8.338 -6.380 5.954 1.00 96.62 179 ALA A N 1
ATOM 1360 C CA . ALA A 1 179 ? -9.170 -5.250 6.373 1.00 96.62 179 ALA A CA 1
ATOM 1361 C C . ALA A 1 179 ? -10.685 -5.544 6.351 1.00 96.62 179 ALA A C 1
ATOM 1363 O O . ALA A 1 179 ? -11.472 -4.891 7.046 1.00 96.62 179 ALA A O 1
ATOM 1364 N N . VAL A 1 180 ? -11.125 -6.552 5.588 1.00 97.12 180 VAL A N 1
ATOM 1365 C CA . VAL A 1 180 ? -12.520 -7.026 5.603 1.00 97.12 180 VAL A CA 1
ATOM 1366 C C . VAL A 1 180 ? -12.880 -7.662 6.955 1.00 97.12 180 VAL A C 1
ATOM 1368 O O . VAL A 1 180 ? -14.019 -7.519 7.421 1.00 97.12 180 VAL A O 1
ATOM 1371 N N . PHE A 1 181 ? -11.927 -8.341 7.600 1.00 97.06 181 PHE A N 1
ATOM 1372 C CA . PHE A 1 181 ? -12.107 -8.949 8.921 1.00 97.06 181 PHE A CA 1
ATOM 1373 C C . PHE A 1 181 ? -11.852 -7.956 10.055 1.00 97.06 181 PHE A C 1
ATOM 1375 O O . PHE A 1 181 ? -12.588 -7.967 11.043 1.00 97.06 181 PHE A O 1
ATOM 1382 N N . PHE A 1 182 ? -10.867 -7.069 9.900 1.00 95.56 182 PHE A N 1
ATOM 1383 C CA . PHE A 1 182 ? -10.508 -6.072 10.904 1.00 95.56 182 PHE A CA 1
ATOM 1384 C C . PHE A 1 182 ? -10.363 -4.688 10.263 1.00 95.56 182 PHE A C 1
ATOM 1386 O O . PHE A 1 182 ? -9.393 -4.411 9.574 1.00 95.56 182 PHE A O 1
ATOM 1393 N N . TYR A 1 183 ? -11.340 -3.800 10.472 1.00 90.06 183 TYR A N 1
ATOM 1394 C CA . TYR A 1 183 ? -11.411 -2.533 9.724 1.00 90.06 183 TYR A CA 1
ATOM 1395 C C . TYR A 1 183 ? -10.272 -1.546 10.032 1.00 90.06 183 TYR A C 1
ATOM 1397 O O . TYR A 1 183 ? -10.034 -0.645 9.232 1.00 90.06 183 TYR A O 1
ATOM 1405 N N . GLU A 1 184 ? -9.602 -1.702 11.177 1.00 92.12 184 GLU A N 1
ATOM 1406 C CA . GLU A 1 184 ? -8.418 -0.924 11.580 1.00 92.12 184 GLU A CA 1
ATOM 1407 C C . GLU A 1 184 ? -7.120 -1.678 11.284 1.00 92.12 184 GLU A C 1
ATOM 1409 O O . GLU A 1 184 ? -6.082 -1.377 11.869 1.00 92.12 184 GLU A O 1
ATOM 1414 N N . TYR A 1 185 ? -7.173 -2.691 10.416 1.00 95.44 185 TYR A N 1
ATOM 1415 C CA . TYR A 1 185 ? -5.982 -3.424 10.029 1.00 95.44 185 TYR A CA 1
ATOM 1416 C C . TYR A 1 185 ? -4.957 -2.474 9.413 1.00 95.44 185 TYR A C 1
ATOM 1418 O O . TYR A 1 185 ? -5.240 -1.775 8.439 1.00 95.44 185 TYR A O 1
ATOM 1426 N N . SER A 1 186 ? -3.767 -2.491 10.003 1.00 94.50 186 SER A N 1
ATOM 1427 C CA . SER A 1 186 ? -2.558 -1.896 9.459 1.00 94.50 186 SER A CA 1
ATOM 1428 C C . SER A 1 186 ? -1.562 -3.030 9.239 1.00 94.50 186 SER A C 1
ATOM 1430 O O . SER A 1 186 ? -1.458 -3.904 10.107 1.00 94.50 186 SER A O 1
ATOM 1432 N N . PRO A 1 187 ? -0.839 -3.045 8.110 1.00 96.38 187 PRO A N 1
ATOM 1433 C CA . PRO A 1 187 ? 0.252 -3.985 7.922 1.00 96.38 187 PRO A CA 1
ATOM 1434 C C . PRO A 1 187 ? 1.360 -3.764 8.960 1.00 96.38 187 PRO A C 1
ATOM 1436 O O . PRO A 1 187 ? 1.528 -2.681 9.521 1.00 96.38 187 PRO A O 1
ATOM 1439 N N . GLU A 1 188 ? 2.139 -4.815 9.199 1.00 96.38 188 GLU A N 1
ATOM 1440 C CA . GLU A 1 188 ? 3.290 -4.772 10.101 1.00 96.38 188 GLU A CA 1
ATOM 1441 C C . GLU A 1 188 ? 4.397 -3.857 9.550 1.00 96.38 188 GLU A C 1
ATOM 1443 O O . GLU A 1 188 ? 4.572 -3.730 8.334 1.00 96.38 188 GLU A O 1
ATOM 1448 N N . HIS A 1 189 ? 5.212 -3.261 10.426 1.00 97.19 189 HIS A N 1
ATOM 1449 C CA . HIS A 1 189 ? 6.209 -2.262 10.016 1.00 97.19 189 HIS A CA 1
ATOM 1450 C C . HIS A 1 189 ? 7.207 -2.772 8.963 1.00 97.19 189 HIS A C 1
ATOM 1452 O O . HIS A 1 189 ? 7.584 -2.027 8.060 1.00 97.19 189 HIS A O 1
ATOM 1458 N N . TRP A 1 190 ? 7.613 -4.044 9.003 1.00 98.06 190 TRP A N 1
ATOM 1459 C CA . TRP A 1 190 ? 8.507 -4.603 7.977 1.00 98.06 190 TRP A CA 1
ATOM 1460 C C . TRP A 1 190 ? 7.819 -4.764 6.611 1.00 98.06 190 TRP A C 1
ATOM 1462 O O . TRP A 1 190 ? 8.474 -4.639 5.575 1.00 98.06 190 TRP A O 1
ATOM 1472 N N . VAL A 1 191 ? 6.499 -4.982 6.588 1.00 97.94 191 VAL A N 1
ATOM 1473 C CA . VAL A 1 191 ? 5.695 -5.018 5.356 1.00 97.94 191 VAL A CA 1
ATOM 1474 C C . VAL A 1 191 ? 5.573 -3.614 4.769 1.00 97.94 191 VAL A C 1
ATOM 1476 O O . VAL A 1 191 ? 5.799 -3.428 3.573 1.00 97.94 191 VAL A O 1
ATOM 1479 N N . GLU A 1 192 ? 5.317 -2.607 5.608 1.00 97.75 192 GLU A N 1
ATOM 1480 C CA . GLU A 1 192 ? 5.299 -1.198 5.191 1.00 97.75 192 GLU A CA 1
ATOM 1481 C C . GLU A 1 192 ? 6.656 -0.734 4.654 1.00 97.75 192 GLU A C 1
ATOM 1483 O O . GLU A 1 192 ? 6.731 -0.095 3.602 1.00 97.75 192 GLU A O 1
ATOM 1488 N N . ALA A 1 193 ? 7.749 -1.097 5.330 1.00 98.25 193 ALA A N 1
ATOM 1489 C CA . ALA A 1 193 ? 9.098 -0.780 4.873 1.00 98.25 193 ALA A CA 1
ATOM 1490 C C . ALA A 1 193 ? 9.369 -1.375 3.485 1.00 98.25 193 ALA A C 1
ATOM 1492 O O . ALA A 1 193 ? 9.871 -0.681 2.596 1.00 98.25 193 ALA A O 1
ATOM 1493 N N . ARG A 1 194 ? 8.986 -2.641 3.258 1.00 98.38 194 ARG A N 1
ATOM 1494 C CA . ARG A 1 194 ? 9.097 -3.274 1.938 1.00 98.38 194 ARG A CA 1
ATOM 1495 C C . ARG A 1 194 ? 8.229 -2.575 0.899 1.00 98.38 194 ARG A C 1
ATOM 1497 O O . ARG A 1 194 ? 8.701 -2.366 -0.218 1.00 98.38 194 ARG A O 1
ATOM 1504 N N . ARG A 1 195 ? 7.008 -2.164 1.256 1.00 98.12 195 ARG A N 1
ATOM 1505 C CA . ARG A 1 195 ? 6.127 -1.390 0.371 1.00 98.12 195 ARG A CA 1
ATOM 1506 C C . ARG A 1 195 ? 6.822 -0.11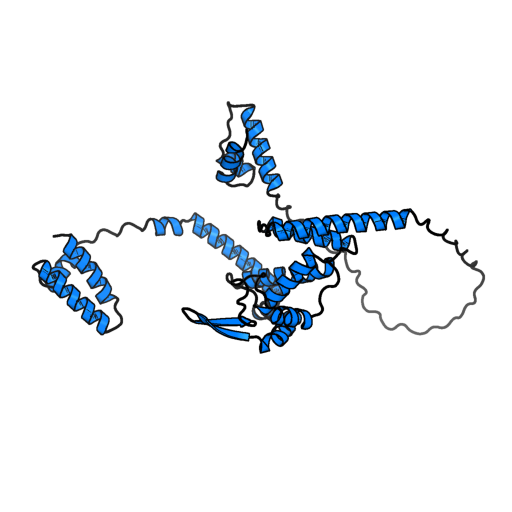8 -0.111 1.00 98.12 195 ARG A C 1
ATOM 1508 O O . ARG A 1 195 ? 6.892 0.100 -1.314 1.00 98.12 195 ARG A O 1
ATOM 1515 N N . TYR A 1 196 ? 7.466 0.641 0.775 1.00 97.75 196 TYR A N 1
ATOM 1516 C CA . TYR A 1 196 ? 8.231 1.832 0.381 1.00 97.75 196 TYR A CA 1
ATOM 1517 C C . TYR A 1 196 ? 9.423 1.546 -0.538 1.00 97.75 196 TYR A C 1
ATOM 1519 O O . TYR A 1 196 ? 9.724 2.361 -1.416 1.00 97.75 196 TYR A O 1
ATOM 1527 N N . VAL A 1 197 ? 10.087 0.398 -0.383 1.00 98.50 197 VAL A N 1
ATOM 1528 C CA . VAL A 1 197 ? 11.123 -0.042 -1.330 1.00 98.50 197 VAL A CA 1
ATOM 1529 C C . VAL A 1 197 ? 10.509 -0.337 -2.703 1.00 98.50 197 VAL A C 1
ATOM 1531 O O . VAL A 1 197 ? 11.038 0.113 -3.719 1.00 98.50 197 VAL A O 1
ATOM 1534 N N . LEU A 1 198 ? 9.369 -1.033 -2.757 1.00 98.56 198 LEU A N 1
ATOM 1535 C CA . LEU A 1 198 ? 8.666 -1.333 -4.009 1.00 98.56 198 LEU A CA 1
ATOM 1536 C C . LEU A 1 198 ? 8.174 -0.068 -4.720 1.00 98.56 198 LEU A C 1
ATOM 1538 O O . LEU A 1 198 ? 8.344 0.051 -5.931 1.00 98.56 198 LEU A O 1
ATOM 1542 N N . GLU A 1 199 ? 7.632 0.903 -3.986 1.00 97.38 199 GLU A N 1
ATOM 1543 C CA . GLU A 1 199 ? 7.227 2.201 -4.539 1.00 97.38 199 GLU A CA 1
ATOM 1544 C C . GLU A 1 199 ? 8.408 2.939 -5.182 1.00 97.38 199 GLU A C 1
ATOM 1546 O O . GLU A 1 199 ? 8.293 3.509 -6.270 1.00 97.38 199 GLU A O 1
ATOM 1551 N N . GLU A 1 200 ? 9.580 2.898 -4.544 1.00 97.44 200 GLU A N 1
ATOM 1552 C CA . GLU A 1 200 ? 10.802 3.476 -5.097 1.00 97.44 200 GLU A CA 1
ATOM 1553 C C . GLU A 1 200 ? 11.223 2.789 -6.397 1.00 97.44 200 GLU A C 1
ATOM 1555 O O . GLU A 1 200 ? 11.522 3.467 -7.387 1.00 97.44 200 GLU A O 1
ATOM 1560 N N . LEU A 1 201 ? 11.188 1.454 -6.428 1.00 98.38 201 LEU A N 1
ATOM 1561 C CA . LEU A 1 201 ? 11.465 0.671 -7.630 1.00 98.38 201 LEU A CA 1
ATOM 1562 C C . LEU A 1 201 ? 10.464 0.993 -8.747 1.00 98.38 201 LEU A C 1
ATOM 1564 O O . LEU A 1 201 ? 10.872 1.249 -9.879 1.00 98.38 201 LEU A O 1
ATOM 1568 N N . LEU A 1 202 ? 9.170 1.075 -8.441 1.00 98.38 202 LEU A N 1
ATOM 1569 C CA . LEU A 1 202 ? 8.133 1.471 -9.396 1.00 98.38 202 LEU A CA 1
ATOM 1570 C C . LEU A 1 202 ? 8.371 2.883 -9.944 1.00 98.38 202 LEU A C 1
ATOM 1572 O O . LEU A 1 202 ? 8.143 3.139 -11.127 1.00 98.38 202 LEU A O 1
ATOM 1576 N N . ASN A 1 203 ? 8.902 3.799 -9.135 1.00 97.25 203 ASN A N 1
ATOM 1577 C CA . ASN A 1 203 ? 9.204 5.167 -9.554 1.00 97.25 203 ASN A CA 1
ATOM 1578 C C . ASN A 1 203 ? 10.490 5.287 -10.393 1.00 97.25 203 ASN A C 1
ATOM 1580 O O . ASN A 1 203 ? 10.576 6.184 -11.238 1.00 97.25 203 ASN A O 1
ATOM 1584 N N . THR A 1 204 ? 11.463 4.388 -10.213 1.00 97.75 204 THR A N 1
ATOM 1585 C CA . THR A 1 204 ? 12.837 4.579 -10.724 1.00 97.75 204 THR A CA 1
ATOM 1586 C C . THR A 1 204 ? 13.350 3.493 -11.676 1.00 97.75 204 THR A C 1
ATOM 1588 O O . THR A 1 204 ? 14.178 3.803 -12.535 1.00 97.75 204 THR A O 1
ATOM 1591 N N . LEU A 1 205 ? 12.867 2.246 -11.597 1.00 98.19 205 LEU A N 1
ATOM 1592 C CA . LEU A 1 205 ? 13.346 1.156 -12.456 1.00 98.19 205 LEU A CA 1
ATOM 1593 C C . LEU A 1 205 ? 13.052 1.434 -13.939 1.00 98.19 205 LEU A C 1
ATOM 1595 O O . LEU A 1 205 ? 11.906 1.685 -14.300 1.00 98.19 205 LEU A O 1
ATOM 1599 N N . PRO A 1 206 ? 14.030 1.324 -14.850 1.00 98.19 206 PRO A N 1
ATOM 1600 C CA . PRO A 1 206 ? 13.764 1.505 -16.271 1.00 98.19 206 PRO A CA 1
ATOM 1601 C C . PRO A 1 206 ? 12.918 0.347 -16.822 1.00 98.19 206 PRO A C 1
ATOM 1603 O O . PRO A 1 206 ? 13.254 -0.822 -16.625 1.00 98.19 206 PRO A O 1
ATOM 1606 N N . ALA A 1 207 ? 11.868 0.656 -17.583 1.00 97.94 207 ALA A N 1
ATOM 1607 C CA . ALA A 1 207 ? 11.068 -0.338 -18.287 1.00 97.94 207 ALA A CA 1
ATOM 1608 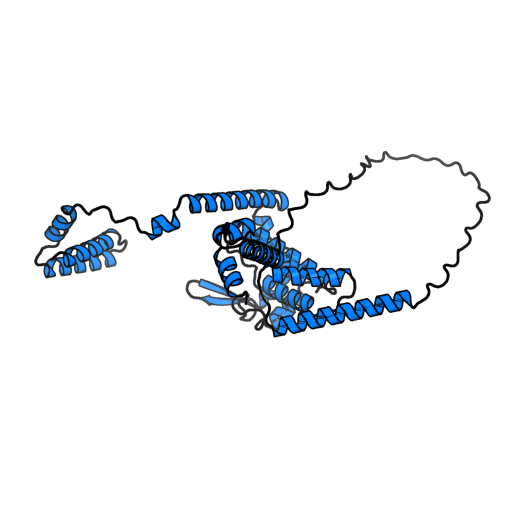C C . ALA A 1 207 ? 11.889 -1.039 -19.380 1.00 97.94 207 ALA A C 1
ATOM 1610 O O . ALA A 1 207 ? 12.414 -0.423 -20.316 1.00 97.94 207 ALA A O 1
ATOM 1611 N N . ARG A 1 208 ? 11.958 -2.370 -19.301 1.00 96.81 208 ARG A N 1
ATOM 1612 C CA . ARG A 1 208 ? 12.687 -3.238 -20.237 1.00 96.81 208 ARG A CA 1
ATOM 1613 C C . ARG A 1 208 ? 11.756 -3.964 -21.195 1.00 96.81 208 ARG A C 1
ATOM 1615 O O . ARG A 1 208 ? 12.230 -4.668 -22.078 1.00 96.81 208 ARG A O 1
ATOM 1622 N N . SER A 1 209 ? 10.453 -3.755 -21.104 1.00 97.25 209 SER A N 1
ATOM 1623 C CA . SER A 1 209 ? 9.464 -4.390 -21.973 1.00 97.25 209 SER A CA 1
ATOM 1624 C C . SER A 1 209 ? 8.187 -3.552 -22.062 1.00 97.25 209 SER A C 1
ATOM 1626 O O . SER A 1 209 ? 7.988 -2.621 -21.282 1.00 97.25 209 SER A O 1
ATOM 1628 N N . LEU A 1 210 ? 7.305 -3.869 -23.016 1.00 97.44 210 LEU A N 1
ATOM 1629 C CA . LEU A 1 210 ? 5.957 -3.285 -23.031 1.00 97.44 210 LEU A CA 1
ATOM 1630 C C . LEU A 1 210 ? 5.160 -3.687 -21.783 1.00 97.44 210 LEU A C 1
ATOM 1632 O O . LEU A 1 210 ? 4.316 -2.917 -21.333 1.00 97.44 210 LEU A O 1
ATOM 1636 N N . ASN A 1 211 ? 5.450 -4.856 -21.202 1.00 98.31 211 ASN A N 1
ATOM 1637 C CA . ASN A 1 211 ? 4.833 -5.293 -19.955 1.00 98.31 211 ASN A CA 1
ATOM 1638 C C . ASN A 1 211 ? 5.223 -4.380 -18.782 1.00 98.31 211 ASN A C 1
ATOM 1640 O O . ASN A 1 211 ? 4.359 -3.946 -18.031 1.00 98.31 211 ASN A O 1
ATOM 1644 N N . ASP A 1 212 ? 6.498 -3.995 -18.690 1.00 98.50 212 ASP A N 1
ATOM 1645 C CA . ASP A 1 212 ? 6.966 -3.022 -17.696 1.00 98.50 212 ASP A CA 1
ATOM 1646 C C . ASP A 1 212 ? 6.307 -1.652 -17.864 1.00 98.50 212 ASP A C 1
ATOM 1648 O O . ASP A 1 212 ? 5.956 -1.005 -16.881 1.00 98.50 212 ASP A O 1
ATOM 1652 N N . LEU A 1 213 ? 6.114 -1.205 -19.110 1.00 98.25 213 LEU A N 1
ATOM 1653 C CA . LEU A 1 213 ? 5.436 0.062 -19.380 1.00 98.25 213 LEU A CA 1
ATOM 1654 C C . LEU A 1 213 ? 3.963 0.005 -18.949 1.00 98.25 213 LEU A C 1
ATOM 1656 O O . LEU A 1 213 ? 3.467 0.955 -18.352 1.00 98.25 213 LEU A O 1
ATOM 1660 N N . ARG A 1 214 ? 3.276 -1.119 -19.196 1.00 98.44 214 ARG A N 1
ATOM 1661 C CA . ARG A 1 214 ? 1.907 -1.345 -18.704 1.00 98.44 214 ARG A CA 1
ATOM 1662 C C . ARG A 1 214 ? 1.855 -1.345 -17.179 1.00 98.44 214 ARG A C 1
ATOM 1664 O O . ARG A 1 214 ? 1.010 -0.659 -16.624 1.00 98.44 214 ARG A O 1
ATOM 1671 N N . ALA A 1 215 ? 2.779 -2.040 -16.519 1.00 98.50 215 ALA A N 1
ATOM 1672 C CA . ALA A 1 215 ? 2.883 -2.049 -15.062 1.00 98.50 215 ALA A CA 1
ATOM 1673 C C . ALA A 1 215 ? 3.119 -0.640 -14.490 1.00 98.50 215 ALA A C 1
ATOM 1675 O O . ALA A 1 215 ? 2.466 -0.245 -13.527 1.00 98.50 215 ALA A O 1
ATOM 1676 N N . ARG A 1 216 ? 3.973 0.168 -15.136 1.00 98.25 216 ARG A N 1
ATOM 1677 C CA . ARG A 1 216 ? 4.158 1.580 -14.773 1.00 98.25 216 ARG A CA 1
ATOM 1678 C C . ARG A 1 216 ? 2.863 2.380 -14.899 1.00 98.25 216 ARG A C 1
ATOM 1680 O O . ARG A 1 216 ? 2.596 3.208 -14.040 1.00 98.25 216 ARG A O 1
ATOM 1687 N N . LEU A 1 217 ? 2.064 2.163 -15.942 1.00 98.12 217 LEU A N 1
ATOM 1688 C CA . LEU A 1 217 ? 0.775 2.847 -16.086 1.00 98.12 217 LEU A CA 1
ATOM 1689 C C . LEU A 1 217 ? -0.225 2.401 -15.010 1.00 98.12 217 LEU A C 1
ATOM 1691 O O . LEU A 1 217 ? -0.850 3.261 -14.397 1.00 98.12 217 LEU A O 1
ATOM 1695 N N . SER A 1 218 ? -0.291 1.104 -14.691 1.00 98.12 218 SER A N 1
ATOM 1696 C CA . SER A 1 218 ? -1.105 0.600 -13.575 1.00 98.12 218 SER A CA 1
ATOM 1697 C C . SER A 1 218 ? -0.724 1.249 -12.242 1.00 98.12 218 SER A C 1
ATOM 1699 O O . SER A 1 218 ? -1.595 1.631 -11.467 1.00 98.12 218 SER A O 1
ATOM 1701 N N . TRP A 1 219 ? 0.572 1.469 -12.005 1.00 97.56 219 TRP A N 1
ATOM 1702 C CA . TRP A 1 219 ? 1.052 2.199 -10.832 1.00 97.56 219 TRP A CA 1
ATOM 1703 C C . TRP A 1 219 ? 0.572 3.664 -10.784 1.00 97.56 219 TRP A C 1
ATOM 1705 O O . TRP A 1 219 ? 0.296 4.216 -9.717 1.00 97.56 219 TRP A O 1
ATOM 1715 N N . PHE A 1 220 ? 0.449 4.333 -11.933 1.00 96.31 220 PHE A N 1
ATOM 1716 C CA . PHE A 1 220 ? -0.143 5.676 -12.007 1.00 96.31 220 PHE A CA 1
ATOM 1717 C C . PHE A 1 220 ? -1.645 5.639 -11.739 1.00 96.31 220 PHE A C 1
ATOM 1719 O O . PHE A 1 220 ? -2.148 6.453 -10.963 1.00 96.31 220 PHE A O 1
ATOM 1726 N N . ASP A 1 221 ? -2.343 4.669 -12.321 1.00 96.62 221 ASP A N 1
ATOM 1727 C CA . ASP A 1 221 ? -3.776 4.487 -12.115 1.00 96.62 221 ASP A CA 1
ATOM 1728 C C . ASP A 1 221 ? -4.109 4.181 -10.653 1.00 96.62 221 ASP A C 1
ATOM 1730 O O . ASP A 1 221 ? -5.077 4.731 -10.131 1.00 96.62 221 ASP A O 1
ATOM 1734 N N . TYR A 1 222 ? -3.275 3.401 -9.961 1.00 95.75 222 TYR A N 1
ATOM 1735 C CA . TYR A 1 222 ? -3.406 3.138 -8.527 1.00 95.75 222 TYR A CA 1
ATOM 1736 C C . TYR A 1 222 ? -3.420 4.427 -7.692 1.00 95.75 222 TYR A C 1
ATOM 1738 O O . TYR A 1 222 ? -4.352 4.664 -6.921 1.00 95.75 222 TYR A O 1
ATOM 1746 N N . HIS A 1 223 ? -2.440 5.313 -7.893 1.00 93.81 223 HIS A N 1
ATOM 1747 C CA . HIS A 1 223 ? -2.397 6.604 -7.197 1.00 93.81 223 HIS A CA 1
ATOM 1748 C C . HIS A 1 223 ? -3.596 7.492 -7.533 1.00 93.81 223 HIS A C 1
ATOM 1750 O O . HIS A 1 223 ? -4.212 8.079 -6.639 1.00 93.81 223 HIS A O 1
ATOM 1756 N N . ASN A 1 224 ? -3.958 7.554 -8.816 1.00 92.81 224 ASN A N 1
ATOM 1757 C CA . ASN A 1 224 ? -5.107 8.326 -9.278 1.00 92.81 224 ASN A CA 1
ATOM 1758 C C . ASN A 1 224 ? -6.417 7.821 -8.659 1.00 92.81 224 ASN A C 1
ATOM 1760 O O . ASN A 1 224 ? -7.258 8.626 -8.262 1.00 92.81 224 ASN A O 1
ATOM 1764 N N . ALA A 1 225 ? -6.589 6.502 -8.550 1.00 93.75 225 ALA A N 1
ATOM 1765 C CA . ALA A 1 225 ? -7.784 5.881 -7.990 1.00 93.75 225 ALA A CA 1
ATOM 1766 C C . ALA A 1 225 ? -7.948 6.151 -6.489 1.00 93.75 225 ALA A C 1
ATOM 1768 O O . ALA A 1 225 ? -9.079 6.224 -6.009 1.00 93.75 225 ALA A O 1
ATOM 1769 N N . ARG A 1 226 ? -6.841 6.321 -5.755 1.00 89.69 226 ARG A N 1
ATOM 1770 C CA . ARG A 1 226 ? -6.859 6.645 -4.320 1.00 89.69 226 ARG A CA 1
ATOM 1771 C C . ARG A 1 226 ? -6.971 8.141 -4.032 1.00 89.69 226 ARG A C 1
ATOM 1773 O O . ARG A 1 226 ? -7.063 8.513 -2.869 1.00 89.69 226 ARG A O 1
ATOM 1780 N N . GLU A 1 227 ? -6.941 8.985 -5.066 1.00 89.50 227 GLU A N 1
ATOM 1781 C CA . GLU A 1 227 ? -6.864 10.447 -4.931 1.00 89.50 227 GLU A CA 1
ATOM 1782 C C . GLU A 1 227 ? -5.665 10.890 -4.060 1.00 89.50 227 GLU A C 1
ATOM 1784 O O . GLU A 1 227 ? -5.663 11.965 -3.461 1.00 89.50 227 GLU A O 1
ATOM 1789 N N . ILE A 1 228 ? -4.619 10.052 -4.002 1.00 83.12 228 ILE A N 1
ATOM 1790 C CA . ILE A 1 228 ? -3.377 10.330 -3.281 1.00 83.12 228 ILE A CA 1
ATOM 1791 C C . ILE A 1 228 ? -2.422 10.972 -4.274 1.00 83.12 228 ILE A C 1
ATOM 1793 O O . ILE A 1 228 ? -1.797 10.293 -5.095 1.00 83.12 228 ILE A O 1
ATOM 1797 N N . HIS A 1 229 ? -2.315 12.294 -4.195 1.00 84.19 229 HIS A N 1
ATOM 1798 C CA . HIS A 1 229 ? -1.334 13.035 -4.970 1.00 84.19 229 HIS A CA 1
ATOM 1799 C C . HIS A 1 229 ? 0.051 12.873 -4.331 1.00 84.19 229 HIS A C 1
ATOM 1801 O O . HIS A 1 229 ? 0.216 13.258 -3.170 1.00 84.19 229 HIS A O 1
ATOM 1807 N N . PRO A 1 230 ? 1.036 12.307 -5.052 1.00 84.06 230 PRO A N 1
ATOM 1808 C CA . PRO A 1 230 ? 2.406 12.256 -4.561 1.00 84.06 230 PRO A CA 1
ATOM 1809 C C . PRO A 1 230 ? 2.970 13.672 -4.400 1.00 84.06 230 PRO A C 1
ATOM 1811 O O . PRO A 1 230 ? 2.456 14.641 -4.972 1.00 84.06 230 PRO A O 1
ATOM 1814 N N . ASP A 1 231 ? 4.057 13.788 -3.639 1.00 89.88 231 ASP A N 1
ATOM 1815 C CA . ASP A 1 231 ? 4.788 15.048 -3.540 1.00 89.88 231 ASP A CA 1
ATOM 1816 C C . ASP A 1 231 ? 5.224 15.531 -4.946 1.00 89.88 231 ASP A C 1
ATOM 1818 O O . ASP A 1 231 ? 5.630 14.714 -5.783 1.00 89.88 231 ASP A O 1
ATOM 1822 N N . PRO A 1 232 ? 5.181 16.844 -5.254 1.00 92.94 232 PRO A N 1
ATOM 1823 C CA . PRO A 1 232 ? 5.572 17.350 -6.569 1.00 92.94 232 PRO A CA 1
ATOM 1824 C C . PRO A 1 232 ? 6.997 16.980 -7.017 1.00 92.94 232 PRO A C 1
ATOM 1826 O O . PRO A 1 232 ? 7.281 16.978 -8.218 1.00 92.94 232 PRO A O 1
ATOM 1829 N N . ALA A 1 233 ? 7.935 16.708 -6.104 1.00 93.00 233 ALA A N 1
ATOM 1830 C CA . ALA A 1 233 ? 9.250 16.186 -6.466 1.00 93.00 233 ALA A CA 1
ATOM 1831 C C . ALA A 1 233 ? 9.174 14.721 -6.919 1.00 93.00 233 ALA A C 1
ATOM 1833 O O . ALA A 1 233 ? 9.752 14.388 -7.954 1.00 93.00 233 ALA A O 1
ATOM 1834 N N . GLU A 1 234 ? 8.419 13.878 -6.215 1.00 92.00 234 GLU A N 1
ATOM 1835 C CA . GLU A 1 234 ? 8.200 12.481 -6.606 1.00 92.00 234 GLU A CA 1
ATOM 1836 C C . GLU A 1 234 ? 7.463 12.377 -7.944 1.00 92.00 234 GLU A C 1
ATOM 1838 O O . GLU A 1 234 ? 7.872 11.611 -8.818 1.00 92.00 234 GLU A O 1
ATOM 1843 N N . GLU A 1 235 ? 6.443 13.209 -8.166 1.00 94.81 235 GLU A N 1
ATOM 1844 C CA . GLU A 1 235 ? 5.716 13.249 -9.440 1.00 94.81 235 GLU A CA 1
ATOM 1845 C C . GLU A 1 235 ? 6.637 13.618 -10.612 1.00 94.81 235 GLU A C 1
ATOM 1847 O O . GLU A 1 235 ? 6.584 13.014 -11.687 1.00 94.81 235 GLU A O 1
ATOM 1852 N N . ARG A 1 236 ? 7.557 14.572 -10.403 1.00 95.62 236 ARG A N 1
ATOM 1853 C CA . ARG A 1 236 ? 8.564 14.927 -11.414 1.00 95.62 236 ARG A CA 1
ATOM 1854 C C . ARG A 1 236 ? 9.473 13.748 -11.749 1.00 95.62 236 ARG A C 1
ATOM 1856 O O . ARG A 1 236 ? 9.747 13.537 -12.931 1.00 95.62 236 ARG A O 1
ATOM 1863 N N . VAL A 1 237 ? 9.910 12.980 -10.749 1.00 95.81 237 VAL A N 1
ATOM 1864 C CA . VAL A 1 237 ? 10.712 11.764 -10.963 1.00 95.81 237 VAL A CA 1
ATOM 1865 C C . VAL A 1 237 ? 9.911 10.735 -11.759 1.00 95.81 237 VAL A C 1
ATOM 1867 O O . VAL A 1 237 ? 10.380 10.273 -12.796 1.00 95.81 237 VAL A O 1
ATOM 1870 N N . ARG A 1 238 ? 8.672 10.440 -11.350 1.00 95.69 238 ARG A N 1
ATOM 1871 C CA . ARG A 1 238 ? 7.790 9.475 -12.026 1.00 95.69 238 ARG A CA 1
ATOM 1872 C C . ARG A 1 238 ? 7.573 9.802 -13.500 1.00 95.69 238 ARG A C 1
ATOM 1874 O O . ARG A 1 238 ? 7.728 8.928 -14.358 1.00 95.69 238 ARG A O 1
ATOM 1881 N N . LEU A 1 239 ? 7.238 11.055 -13.805 1.00 96.88 239 LEU A N 1
ATOM 1882 C CA . LEU A 1 239 ? 7.008 11.514 -15.176 1.00 96.88 239 LEU A CA 1
ATOM 1883 C C . LEU A 1 239 ? 8.294 11.515 -16.007 1.00 96.88 239 LEU A C 1
ATOM 1885 O O . LEU A 1 239 ? 8.256 11.167 -17.189 1.00 96.88 239 LEU A O 1
ATOM 1889 N N . ALA A 1 240 ? 9.433 11.883 -15.412 1.00 98.19 240 ALA A N 1
ATOM 1890 C CA . ALA A 1 240 ? 10.726 11.810 -16.084 1.00 98.19 240 ALA A CA 1
ATOM 1891 C C . ALA A 1 240 ? 11.089 10.359 -16.441 1.00 98.19 240 ALA A C 1
ATOM 1893 O O . ALA A 1 240 ? 11.458 10.091 -17.587 1.00 98.19 240 ALA A O 1
ATOM 1894 N N . THR A 1 241 ? 10.908 9.416 -15.509 1.00 98.12 241 THR A N 1
ATOM 1895 C CA . THR A 1 241 ? 11.144 7.986 -15.748 1.00 98.12 241 THR A CA 1
ATOM 1896 C C . THR A 1 241 ? 10.232 7.443 -16.848 1.00 98.12 241 THR A C 1
ATOM 1898 O O . THR A 1 241 ? 10.720 6.788 -17.767 1.00 98.12 241 THR A O 1
ATOM 1901 N N . LEU A 1 242 ? 8.932 7.773 -16.826 1.00 98.19 242 LEU A N 1
ATOM 1902 C CA . LEU A 1 242 ? 7.978 7.346 -17.859 1.00 98.19 242 LEU A CA 1
ATOM 1903 C C . LEU A 1 242 ? 8.361 7.863 -19.255 1.00 98.19 242 LEU A C 1
ATOM 1905 O O . LEU A 1 242 ? 8.323 7.110 -20.226 1.00 98.19 242 LEU A O 1
ATOM 1909 N N . ARG A 1 243 ? 8.766 9.133 -19.371 1.00 98.50 243 ARG A N 1
ATOM 1910 C CA . ARG A 1 243 ? 9.248 9.691 -20.647 1.00 98.50 243 ARG A CA 1
ATOM 1911 C C . ARG A 1 243 ? 10.490 8.950 -21.136 1.00 98.50 243 ARG A C 1
ATOM 1913 O O . ARG A 1 243 ? 10.538 8.545 -22.292 1.00 98.50 243 ARG A O 1
ATOM 1920 N N . ALA A 1 244 ? 11.458 8.716 -20.251 1.00 98.38 244 ALA A N 1
ATOM 1921 C CA . ALA A 1 244 ? 12.666 7.970 -20.590 1.00 98.38 244 ALA A CA 1
ATOM 1922 C C . ALA A 1 244 ? 12.361 6.520 -21.016 1.00 98.38 244 ALA A C 1
ATOM 1924 O O . ALA A 1 244 ? 13.022 5.988 -21.908 1.00 98.38 244 ALA A O 1
ATOM 1925 N N . ASP A 1 245 ? 11.350 5.886 -20.418 1.00 98.12 245 ASP A N 1
ATOM 1926 C CA . ASP A 1 245 ? 10.871 4.559 -20.813 1.00 98.12 245 ASP A CA 1
ATOM 1927 C C . ASP A 1 245 ? 10.277 4.541 -22.221 1.00 98.12 245 ASP A C 1
ATOM 1929 O O . ASP A 1 245 ? 10.601 3.649 -23.009 1.00 98.12 245 ASP A O 1
ATOM 1933 N N . ILE A 1 246 ? 9.448 5.535 -22.556 1.00 97.94 246 ILE A N 1
ATOM 1934 C CA . ILE A 1 246 ? 8.861 5.684 -23.893 1.00 97.94 246 ILE A CA 1
ATOM 1935 C C . ILE A 1 246 ? 9.966 5.874 -24.937 1.00 97.94 246 ILE A C 1
ATOM 1937 O O . ILE A 1 246 ? 9.962 5.180 -25.955 1.00 97.94 246 ILE A O 1
ATOM 1941 N N . GLU A 1 247 ? 10.955 6.729 -24.665 1.00 98.19 247 GLU A N 1
ATOM 1942 C CA . GLU A 1 247 ? 12.089 6.944 -25.573 1.00 98.19 247 GLU A CA 1
ATOM 1943 C C . GLU A 1 247 ? 12.912 5.665 -25.788 1.00 98.19 247 GLU A C 1
ATOM 1945 O O . GLU A 1 247 ? 13.194 5.287 -26.929 1.00 98.19 247 GLU A O 1
ATOM 1950 N N . ARG A 1 248 ? 13.234 4.933 -24.709 1.00 96.88 248 ARG A N 1
ATOM 1951 C CA . ARG A 1 248 ? 13.915 3.627 -24.797 1.00 96.88 248 ARG A CA 1
ATOM 1952 C C . ARG A 1 248 ? 13.104 2.598 -25.580 1.00 96.88 248 ARG A C 1
ATOM 1954 O O . ARG A 1 248 ? 13.677 1.762 -26.278 1.00 96.88 248 ARG A O 1
ATOM 1961 N N . MET A 1 249 ? 11.780 2.599 -25.436 1.00 96.75 249 MET A N 1
ATOM 1962 C CA . MET A 1 249 ? 10.913 1.693 -26.188 1.00 96.75 249 MET A CA 1
ATOM 1963 C C . MET A 1 249 ? 10.904 2.050 -27.674 1.00 96.75 249 MET A C 1
ATOM 1965 O O . MET A 1 249 ? 11.095 1.176 -28.516 1.00 96.75 249 MET A O 1
ATOM 1969 N N . GLY A 1 250 ? 10.760 3.338 -27.991 1.00 95.94 250 GLY A N 1
ATOM 1970 C CA . GLY A 1 250 ? 10.801 3.838 -29.361 1.00 95.94 250 GLY A CA 1
ATOM 1971 C C . GLY A 1 250 ? 12.130 3.540 -30.055 1.00 95.94 250 GLY A C 1
ATOM 1972 O O . GLY A 1 250 ? 12.129 3.126 -31.212 1.00 95.94 250 GLY A O 1
ATOM 1973 N N . ALA A 1 251 ? 13.257 3.688 -29.351 1.00 96.00 251 ALA A N 1
ATOM 1974 C CA . ALA A 1 251 ? 14.576 3.336 -29.876 1.00 96.00 251 ALA A CA 1
ATOM 1975 C C . ALA A 1 251 ? 14.665 1.851 -30.262 1.00 96.00 251 ALA A C 1
ATOM 1977 O O . ALA A 1 251 ? 15.029 1.538 -31.392 1.00 96.00 251 ALA A O 1
ATOM 1978 N N . ARG A 1 252 ? 14.229 0.945 -29.379 1.00 94.88 252 ARG A N 1
ATOM 1979 C CA . ARG A 1 252 ? 14.249 -0.505 -29.637 1.00 94.88 252 ARG A CA 1
ATOM 1980 C C . ARG A 1 252 ? 13.343 -0.937 -30.784 1.00 94.88 252 ARG A C 1
ATOM 1982 O O . ARG A 1 252 ? 13.698 -1.848 -31.525 1.00 94.88 252 ARG A O 1
ATOM 1989 N N . ILE A 1 253 ? 12.180 -0.301 -30.935 1.00 93.69 253 ILE A N 1
ATOM 1990 C CA . ILE A 1 253 ? 11.284 -0.562 -32.070 1.00 93.69 253 ILE A CA 1
ATOM 1991 C C . ILE A 1 253 ? 11.979 -0.162 -33.378 1.00 93.69 253 ILE A C 1
ATOM 1993 O O . ILE A 1 253 ? 12.054 -0.974 -34.293 1.00 93.69 253 ILE A O 1
ATOM 1997 N N . ARG A 1 254 ? 12.588 1.031 -33.436 1.00 94.00 254 ARG A N 1
ATOM 1998 C CA . ARG A 1 254 ? 13.340 1.482 -34.621 1.00 94.00 254 ARG A CA 1
ATOM 1999 C C . ARG A 1 254 ? 14.543 0.596 -34.940 1.00 94.00 254 ARG A C 1
ATOM 2001 O O . ARG A 1 254 ? 14.792 0.329 -36.107 1.00 94.00 254 ARG A O 1
ATOM 2008 N N . GLU A 1 255 ? 15.283 0.139 -33.931 1.00 93.94 255 GLU A N 1
ATOM 2009 C CA . GLU A 1 255 ? 16.399 -0.800 -34.119 1.00 93.94 255 GLU A CA 1
ATOM 2010 C C . GLU A 1 255 ? 15.924 -2.142 -34.684 1.00 93.94 255 GLU A C 1
ATOM 2012 O O . GLU A 1 255 ? 16.577 -2.710 -35.557 1.00 93.94 255 GLU A O 1
ATOM 2017 N N . ARG A 1 256 ? 14.765 -2.632 -34.229 1.00 91.25 256 ARG A N 1
ATOM 2018 C CA . ARG A 1 256 ? 14.156 -3.860 -34.746 1.00 91.25 256 ARG A CA 1
ATOM 2019 C C . ARG A 1 256 ? 13.683 -3.707 -36.193 1.00 91.25 256 ARG A C 1
ATOM 2021 O O . ARG A 1 256 ? 13.884 -4.628 -36.974 1.00 91.25 256 ARG A O 1
ATOM 2028 N N . ASP A 1 257 ? 13.090 -2.567 -36.539 1.00 91.19 257 ASP A N 1
ATOM 2029 C CA . ASP A 1 257 ? 12.599 -2.293 -37.896 1.00 91.19 257 ASP A CA 1
ATOM 2030 C C . ASP A 1 257 ? 13.743 -1.979 -38.876 1.00 91.19 257 ASP A C 1
ATOM 2032 O O . ASP A 1 257 ? 13.663 -2.292 -40.063 1.00 91.19 257 ASP A O 1
ATOM 2036 N N . GLY A 1 258 ? 14.820 -1.362 -38.383 1.00 86.88 258 GLY A N 1
ATOM 2037 C CA . GLY A 1 258 ? 15.991 -0.971 -39.168 1.00 86.88 258 GLY A CA 1
ATOM 2038 C C . GLY A 1 258 ? 17.013 -2.085 -39.395 1.00 86.88 258 GLY A C 1
ATOM 2039 O O . GLY A 1 258 ? 17.889 -1.925 -40.244 1.00 86.88 258 GLY A O 1
ATOM 2040 N N . ASN A 1 259 ? 16.921 -3.202 -38.669 1.00 78.00 259 ASN A N 1
ATOM 2041 C CA . ASN A 1 259 ? 17.761 -4.371 -38.893 1.00 78.00 259 ASN A CA 1
ATOM 2042 C C . ASN A 1 259 ? 16.994 -5.351 -39.799 1.00 78.00 259 ASN A C 1
ATOM 2044 O O . ASN A 1 259 ? 16.135 -6.083 -39.294 1.00 78.00 259 ASN A O 1
ATOM 2048 N N . PRO A 1 260 ? 17.229 -5.353 -41.131 1.00 69.12 260 PRO A N 1
ATOM 2049 C CA . PRO A 1 260 ? 16.528 -6.253 -42.033 1.00 69.12 260 PRO A CA 1
ATOM 2050 C C . PRO A 1 260 ? 16.753 -7.670 -41.530 1.00 69.12 260 PRO A C 1
ATOM 2052 O O . PRO A 1 260 ? 17.893 -8.110 -41.377 1.00 69.12 260 PRO A O 1
ATOM 2055 N N . THR A 1 261 ? 15.659 -8.363 -41.214 1.00 69.69 261 THR A N 1
ATOM 2056 C CA . THR A 1 261 ? 15.723 -9.767 -40.822 1.00 69.69 261 THR A CA 1
ATOM 2057 C C . THR A 1 261 ? 16.546 -10.474 -41.898 1.00 69.69 261 THR A C 1
ATOM 2059 O O . THR A 1 261 ? 16.178 -10.350 -43.074 1.00 69.69 261 THR A O 1
ATOM 2062 N N . PRO A 1 262 ? 17.681 -11.125 -41.561 1.00 67.12 262 PRO A N 1
ATOM 2063 C CA . PRO A 1 262 ? 18.436 -11.862 -42.560 1.00 67.12 262 PRO A CA 1
ATOM 2064 C C . PRO A 1 262 ? 17.441 -12.788 -43.256 1.00 67.12 262 PRO A C 1
ATOM 2066 O O . PRO A 1 262 ? 16.578 -13.344 -42.563 1.00 67.12 262 PRO A O 1
ATOM 2069 N N . PRO A 1 263 ? 17.473 -12.869 -44.599 1.00 66.38 263 PRO A N 1
ATOM 2070 C CA . PRO A 1 263 ? 16.512 -13.664 -45.341 1.00 66.38 263 PRO A CA 1
ATOM 2071 C C . PRO A 1 263 ? 16.478 -15.027 -44.674 1.00 66.38 263 PRO A C 1
ATOM 2073 O O . PRO A 1 263 ? 17.522 -15.662 -44.538 1.00 66.38 263 PRO A O 1
ATOM 2076 N N . VAL A 1 264 ? 15.301 -15.401 -44.164 1.00 68.19 264 VAL A N 1
ATOM 2077 C CA . VAL A 1 264 ? 15.072 -16.726 -43.603 1.00 68.19 264 VAL A CA 1
ATOM 2078 C C . VAL A 1 264 ? 15.527 -17.670 -44.699 1.00 68.19 264 VAL A C 1
ATOM 2080 O O . VAL A 1 264 ? 14.873 -17.755 -45.740 1.00 68.19 264 VAL A O 1
ATOM 2083 N N . GLU A 1 265 ? 16.698 -18.286 -44.523 1.00 62.06 265 GLU A N 1
ATOM 2084 C CA . GLU A 1 265 ? 17.119 -19.374 -45.379 1.00 62.06 265 GLU A CA 1
ATOM 2085 C C . GLU A 1 265 ? 16.012 -20.397 -45.220 1.00 62.06 265 GLU A C 1
ATOM 2087 O O . GLU A 1 265 ? 15.862 -21.031 -44.174 1.00 62.06 265 GLU A O 1
ATOM 2092 N N . VAL A 1 266 ? 15.164 -20.465 -46.244 1.00 64.56 266 VAL A N 1
ATOM 2093 C CA . VAL A 1 266 ? 14.206 -21.532 -46.448 1.00 64.56 266 VAL A CA 1
ATOM 2094 C C . VAL A 1 266 ? 15.073 -22.775 -46.555 1.00 64.56 266 VAL A C 1
ATOM 2096 O O . VAL A 1 266 ? 15.518 -23.145 -47.641 1.00 64.56 266 VAL A O 1
ATOM 2099 N N . SER A 1 267 ? 15.404 -23.358 -45.400 1.00 61.84 267 SER A N 1
ATOM 2100 C CA . SER A 1 267 ? 15.991 -24.678 -45.296 1.00 61.84 267 SER A CA 1
ATOM 2101 C C . SER A 1 267 ? 14.999 -25.576 -45.997 1.00 61.84 267 SER A C 1
ATOM 2103 O O . SER A 1 267 ? 13.924 -25.870 -45.473 1.00 61.84 267 SER A O 1
ATOM 2105 N N . ARG A 1 268 ? 15.324 -25.887 -47.255 1.00 57.25 268 ARG A N 1
ATOM 2106 C CA . ARG A 1 268 ? 14.588 -26.823 -48.086 1.00 57.25 268 ARG A CA 1
ATOM 2107 C C . ARG A 1 268 ? 14.395 -28.064 -47.236 1.00 57.25 268 ARG A C 1
ATOM 2109 O O . ARG A 1 268 ? 15.375 -28.693 -46.837 1.00 57.25 268 ARG A O 1
ATOM 2116 N N . SER A 1 269 ? 13.138 -28.354 -46.920 1.00 55.31 269 SER A N 1
ATOM 2117 C CA . SER A 1 269 ? 12.741 -29.627 -46.345 1.00 55.31 269 SER A CA 1
ATOM 2118 C C . SER A 1 269 ? 13.439 -30.740 -47.132 1.00 55.31 269 SER A C 1
ATOM 2120 O O . SER A 1 269 ? 13.362 -30.726 -48.363 1.00 55.31 269 SER A O 1
ATOM 2122 N N . PRO A 1 270 ? 14.148 -31.669 -46.472 1.00 59.84 270 PRO A N 1
ATOM 2123 C CA . PRO A 1 270 ? 14.615 -32.869 -47.140 1.00 59.84 270 PRO A CA 1
ATOM 2124 C C . PRO A 1 270 ? 13.395 -33.630 -47.663 1.00 59.84 270 PRO A C 1
ATOM 2126 O O . PRO A 1 270 ? 12.410 -33.795 -46.939 1.00 59.84 270 PRO A O 1
ATOM 2129 N N . ASP A 1 271 ? 13.464 -34.048 -48.923 1.00 52.25 271 ASP A N 1
ATOM 2130 C CA . ASP A 1 271 ? 12.441 -34.842 -49.596 1.00 52.25 271 ASP A CA 1
ATOM 2131 C C . ASP A 1 271 ? 11.991 -36.056 -48.757 1.00 52.25 271 ASP A C 1
ATOM 2133 O O . ASP A 1 271 ? 12.827 -36.747 -48.160 1.00 52.25 271 ASP A O 1
ATOM 2137 N N . PRO A 1 272 ? 10.687 -36.391 -48.752 1.00 61.06 272 PRO A N 1
ATOM 2138 C CA . PRO A 1 272 ? 10.188 -37.616 -48.153 1.00 61.06 272 PRO A CA 1
ATOM 2139 C C 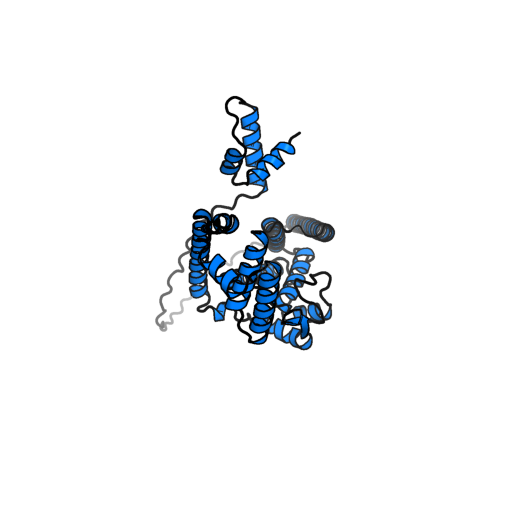. PRO A 1 272 ? 10.421 -38.779 -49.122 1.00 61.06 272 PRO A C 1
ATOM 2141 O O . PRO A 1 272 ? 9.581 -39.081 -49.968 1.00 61.06 272 PRO A O 1
ATOM 2144 N N . ALA A 1 273 ? 11.559 -39.461 -49.001 1.00 57.91 273 ALA A N 1
ATOM 2145 C CA . ALA A 1 273 ? 11.790 -40.712 -49.711 1.00 57.91 273 ALA A CA 1
ATOM 2146 C C . ALA A 1 273 ? 12.262 -41.828 -48.768 1.00 57.91 273 ALA A C 1
ATOM 2148 O O . ALA A 1 273 ? 13.403 -41.853 -48.318 1.00 57.91 273 ALA A O 1
ATOM 2149 N N . SER A 1 274 ? 11.367 -42.807 -48.622 1.00 46.62 274 SER A N 1
ATOM 2150 C CA . SER A 1 274 ? 11.627 -44.232 -48.372 1.00 46.62 274 SER A CA 1
ATOM 2151 C C . SER A 1 274 ? 11.838 -44.706 -46.925 1.00 46.62 274 SER A C 1
ATOM 2153 O O . SER A 1 274 ? 12.819 -44.411 -46.255 1.00 46.62 274 SER A O 1
ATOM 2155 N N . SER A 1 275 ? 10.872 -45.528 -46.503 1.00 50.38 275 SER A N 1
ATOM 2156 C CA . SER A 1 275 ? 10.758 -46.326 -45.273 1.00 50.38 275 SER A CA 1
ATOM 2157 C C . SER A 1 275 ? 11.896 -47.357 -45.075 1.00 50.38 275 SER A C 1
ATOM 2159 O O . SER A 1 275 ? 12.672 -47.604 -45.997 1.00 50.38 275 SER A O 1
ATOM 2161 N N . PRO A 1 276 ? 11.940 -48.061 -43.923 1.00 57.84 276 PRO A N 1
ATOM 2162 C CA . PRO A 1 276 ? 11.211 -49.331 -43.886 1.00 57.84 276 PRO A CA 1
ATOM 2163 C C . PRO A 1 276 ? 10.437 -49.605 -42.588 1.00 57.84 276 PRO A C 1
ATOM 2165 O O . PRO A 1 276 ? 10.756 -49.149 -41.495 1.00 57.84 276 PRO A O 1
ATOM 2168 N N . VAL A 1 277 ? 9.402 -50.417 -42.782 1.00 54.44 277 VAL A N 1
ATOM 2169 C CA . VAL A 1 277 ? 8.586 -51.124 -41.797 1.00 54.44 277 VAL A CA 1
ATOM 2170 C C . VAL A 1 277 ? 9.455 -51.792 -40.727 1.00 54.44 277 VAL A C 1
ATOM 2172 O O . VAL A 1 277 ? 10.279 -52.648 -41.043 1.00 54.44 277 VAL A O 1
ATOM 2175 N N . GLN A 1 278 ? 9.190 -51.483 -39.458 1.00 45.19 278 GLN A N 1
ATOM 2176 C CA . GLN A 1 278 ? 9.540 -52.358 -38.344 1.00 45.19 278 GLN A CA 1
ATOM 2177 C C . GLN A 1 278 ? 8.314 -52.561 -37.454 1.00 45.19 278 GLN A C 1
ATOM 2179 O O . GLN A 1 278 ? 7.902 -51.713 -36.670 1.00 45.19 278 GLN A O 1
ATOM 2184 N N . SER A 1 279 ? 7.702 -53.722 -37.648 1.00 53.81 279 SER A N 1
ATOM 2185 C CA . SER A 1 279 ? 6.698 -54.328 -36.789 1.00 53.81 279 SER A CA 1
ATOM 2186 C C . SER A 1 279 ? 7.312 -54.696 -35.438 1.00 53.81 279 SER A C 1
ATOM 2188 O O . SER A 1 279 ? 8.212 -55.532 -35.376 1.00 53.81 279 SER A O 1
ATOM 2190 N N . GLY A 1 280 ? 6.786 -54.111 -34.363 1.00 41.38 280 GLY A N 1
ATOM 2191 C CA . GLY A 1 280 ? 7.158 -54.439 -32.990 1.00 41.38 280 GLY A CA 1
ATOM 2192 C C . GLY A 1 280 ? 6.190 -53.822 -31.983 1.00 41.38 280 GLY A C 1
ATOM 2193 O O . GLY A 1 280 ? 6.407 -52.719 -31.504 1.00 41.38 280 GLY A O 1
ATOM 2194 N N . ARG A 1 281 ? 5.111 -54.552 -31.678 1.00 50.25 281 ARG A N 1
ATOM 2195 C CA . ARG A 1 281 ? 4.259 -54.363 -30.486 1.00 50.25 281 ARG A CA 1
ATOM 2196 C C . ARG A 1 281 ? 5.142 -54.497 -29.231 1.00 50.25 281 ARG A C 1
ATOM 2198 O O . ARG A 1 281 ? 5.955 -55.424 -29.215 1.00 50.25 281 ARG A O 1
ATOM 2205 N N . PRO A 1 282 ? 4.961 -53.679 -28.177 1.00 52.44 282 PRO A N 1
ATOM 2206 C CA . PRO A 1 282 ? 4.126 -54.164 -27.070 1.00 52.44 282 PRO A CA 1
ATOM 2207 C C . PRO A 1 282 ? 3.362 -53.084 -26.261 1.00 52.44 282 PRO A C 1
ATOM 2209 O O . PRO A 1 282 ? 3.917 -52.066 -25.880 1.00 52.44 282 PRO A O 1
ATOM 2212 N N . VAL A 1 283 ? 2.111 -53.435 -25.938 1.00 51.69 283 VAL A N 1
ATOM 2213 C CA . VAL A 1 283 ? 1.370 -53.203 -24.676 1.00 51.69 283 VAL A CA 1
ATOM 2214 C C . VAL A 1 283 ? 1.291 -51.770 -24.114 1.00 51.69 283 VAL A C 1
ATOM 2216 O O . VAL A 1 283 ? 2.189 -51.309 -23.416 1.00 51.69 283 VAL A O 1
ATOM 2219 N N . ASP A 1 284 ? 0.120 -51.154 -24.302 1.00 41.88 284 ASP A N 1
ATOM 2220 C CA . ASP A 1 284 ? -0.365 -49.989 -23.550 1.00 41.88 284 ASP A CA 1
ATOM 2221 C C . ASP A 1 284 ? -0.718 -50.358 -22.089 1.00 41.88 284 ASP A C 1
ATOM 2223 O O . ASP A 1 284 ? -1.378 -51.381 -21.862 1.00 41.88 284 ASP A O 1
ATOM 2227 N N . PRO A 1 285 ? -0.374 -49.529 -21.085 1.00 64.56 285 PRO A N 1
ATOM 2228 C CA . PRO A 1 285 ? -1.132 -49.423 -19.841 1.00 64.56 285 PRO A CA 1
ATOM 2229 C C . PRO A 1 285 ? -2.329 -48.459 -20.020 1.00 64.56 285 PRO A C 1
ATOM 2231 O O . PRO A 1 285 ? -2.281 -47.580 -20.879 1.00 64.56 285 PRO A O 1
ATOM 2234 N N . PRO A 1 286 ? -3.414 -48.598 -19.234 1.00 58.84 286 PRO A N 1
ATOM 2235 C CA . PRO A 1 286 ? -4.609 -47.777 -19.402 1.00 58.84 286 PRO A CA 1
ATOM 2236 C C . PRO A 1 286 ? -4.343 -46.320 -19.003 1.00 58.84 286 PRO A C 1
ATOM 2238 O O . PRO A 1 286 ? -4.068 -46.023 -17.840 1.00 58.84 286 PRO A O 1
ATOM 2241 N N . ASP A 1 287 ? -4.448 -45.438 -19.996 1.00 40.38 287 ASP A N 1
ATOM 2242 C CA . ASP A 1 287 ? -4.394 -43.988 -19.859 1.00 40.38 287 ASP A CA 1
ATOM 2243 C C . ASP A 1 287 ? -5.675 -43.469 -19.190 1.00 40.38 287 ASP A C 1
ATOM 2245 O O . ASP A 1 287 ? -6.803 -43.824 -19.555 1.00 40.38 287 ASP A O 1
ATOM 2249 N N . ALA A 1 288 ? -5.470 -42.660 -18.158 1.00 45.12 288 ALA A N 1
ATOM 2250 C CA . ALA A 1 288 ? -6.507 -42.039 -17.367 1.00 45.12 288 ALA A CA 1
ATOM 2251 C C . ALA A 1 288 ? -7.040 -40.814 -18.116 1.00 45.12 288 ALA A C 1
ATOM 2253 O O . ALA A 1 288 ? -6.277 -39.949 -18.529 1.00 45.12 288 ALA A O 1
ATOM 2254 N N . GLY A 1 289 ? -8.367 -40.765 -18.257 1.00 37.56 289 GLY A N 1
ATOM 2255 C CA . GLY A 1 289 ? -9.185 -39.670 -18.783 1.00 37.56 289 GLY A CA 1
ATOM 2256 C C . GLY A 1 289 ? -8.499 -38.313 -18.930 1.00 37.56 289 GLY A C 1
ATOM 2257 O O . GLY A 1 289 ? -8.502 -37.499 -18.010 1.00 37.56 289 GLY A O 1
ATOM 2258 N N . ASN A 1 290 ? -8.016 -38.045 -20.141 1.00 39.81 290 ASN A N 1
ATOM 2259 C CA . ASN A 1 290 ? -7.639 -36.715 -20.585 1.00 39.81 290 ASN A CA 1
ATOM 2260 C C . ASN A 1 290 ? -8.932 -35.948 -20.917 1.00 39.81 290 ASN A C 1
ATOM 2262 O O . ASN A 1 290 ? -9.449 -35.988 -22.035 1.00 39.81 290 ASN A O 1
ATOM 2266 N N . GLN A 1 291 ? -9.516 -35.332 -19.890 1.00 47.97 291 GLN A N 1
ATOM 2267 C CA . GLN A 1 291 ? -10.605 -34.371 -20.024 1.00 47.97 291 GLN A CA 1
ATOM 2268 C C . GLN A 1 291 ? -10.042 -33.093 -20.670 1.00 47.97 291 GLN A C 1
ATOM 2270 O O . GLN A 1 291 ? -9.066 -32.545 -20.156 1.00 47.97 291 GLN A O 1
ATOM 2275 N N . PRO A 1 292 ? -10.614 -32.592 -21.778 1.00 39.12 292 PRO A N 1
ATOM 2276 C CA . PRO A 1 292 ? -10.226 -31.294 -22.306 1.00 39.12 292 PRO A CA 1
ATOM 2277 C C . PRO A 1 292 ? -10.603 -30.214 -21.288 1.00 39.12 292 PRO A C 1
ATOM 2279 O O . PRO A 1 292 ? -11.765 -30.089 -20.906 1.00 39.12 292 PRO A O 1
ATOM 2282 N N . CYS A 1 293 ? -9.602 -29.453 -20.843 1.00 37.97 293 CYS A N 1
ATOM 2283 C CA . CYS A 1 293 ? -9.787 -28.232 -20.073 1.00 37.97 293 CYS A CA 1
ATOM 2284 C C . CYS A 1 293 ? -10.652 -27.272 -20.893 1.00 37.97 293 CYS A C 1
ATOM 2286 O O . CYS A 1 293 ? -10.182 -26.687 -21.869 1.00 37.97 293 CYS A O 1
ATOM 2288 N N . GLU A 1 294 ? -11.920 -27.149 -20.511 1.00 40.41 294 GLU A N 1
ATOM 2289 C CA . GLU A 1 294 ? -12.812 -26.131 -21.043 1.00 40.41 294 GLU A CA 1
ATOM 2290 C C . GLU A 1 294 ? -12.230 -24.746 -20.751 1.00 40.41 294 GLU A C 1
ATOM 2292 O O . GLU A 1 294 ? -11.815 -24.427 -19.632 1.00 40.41 294 GLU A O 1
ATOM 2297 N N . GLU A 1 295 ? -12.171 -23.941 -21.808 1.00 37.59 295 GLU A N 1
ATOM 2298 C CA . GLU A 1 295 ? -11.831 -22.530 -21.782 1.00 37.59 295 GLU A CA 1
ATOM 2299 C C . GLU A 1 295 ? -12.645 -21.817 -20.702 1.00 37.59 295 GLU A C 1
ATOM 2301 O O . GLU A 1 295 ? -13.874 -21.898 -20.649 1.00 37.59 295 GLU A O 1
ATOM 2306 N N . GLY A 1 296 ? -11.924 -21.117 -19.825 1.00 35.91 296 GLY A N 1
ATOM 2307 C CA . GLY A 1 296 ? -12.488 -20.385 -18.707 1.00 35.91 296 GLY A CA 1
ATOM 2308 C C . GLY A 1 296 ? -13.636 -19.486 -19.146 1.00 35.91 296 GLY A C 1
ATOM 2309 O O . GLY A 1 296 ? -13.466 -18.566 -19.948 1.00 35.91 296 GLY A O 1
ATOM 2310 N N . ALA A 1 297 ? -14.801 -19.745 -18.558 1.00 37.84 297 ALA A N 1
ATOM 2311 C CA . ALA A 1 297 ? -15.944 -18.859 -18.583 1.00 37.84 297 ALA A CA 1
ATOM 2312 C C . ALA A 1 297 ? -15.492 -17.433 -18.238 1.00 37.84 297 ALA A C 1
ATOM 2314 O O . ALA A 1 297 ? -15.031 -17.139 -17.131 1.00 37.84 297 ALA A O 1
ATOM 2315 N N . SER A 1 298 ? -15.614 -16.550 -19.226 1.00 40.62 298 SER A N 1
ATOM 2316 C CA . SER A 1 298 ? -15.386 -15.121 -19.097 1.00 40.62 298 SER A CA 1
ATOM 2317 C C . SER A 1 298 ? -16.227 -14.592 -17.932 1.00 40.62 298 SER A C 1
ATOM 2319 O O . SER A 1 298 ? -17.457 -14.574 -18.004 1.00 40.62 298 SER A O 1
ATOM 2321 N N . ARG A 1 299 ? -15.570 -14.173 -16.842 1.00 41.16 299 ARG A N 1
ATOM 2322 C CA . ARG A 1 299 ? -16.224 -13.445 -15.743 1.00 41.16 299 ARG A CA 1
ATOM 2323 C C . ARG A 1 299 ? -17.012 -12.262 -16.335 1.00 41.16 299 ARG A C 1
ATOM 2325 O O . ARG A 1 299 ? -16.497 -11.611 -17.250 1.00 41.16 299 ARG A O 1
ATOM 2332 N N . PRO A 1 300 ? -18.228 -11.958 -15.844 1.00 42.94 300 PRO A N 1
ATOM 2333 C CA . PRO A 1 300 ? -18.969 -10.794 -16.308 1.00 42.94 300 PRO A CA 1
ATOM 2334 C C . PRO A 1 300 ? -18.117 -9.546 -16.067 1.00 42.94 300 PRO A C 1
ATOM 2336 O O . PRO A 1 300 ? -17.642 -9.310 -14.956 1.00 42.94 300 PRO A O 1
ATOM 2339 N N . ALA A 1 301 ? -17.883 -8.778 -17.131 1.00 42.22 301 ALA A N 1
ATOM 2340 C CA . ALA A 1 301 ? -17.187 -7.506 -17.057 1.00 42.22 301 ALA A CA 1
ATOM 2341 C C . ALA A 1 301 ? -17.901 -6.619 -16.028 1.00 42.22 301 ALA A C 1
ATOM 2343 O O . ALA A 1 301 ? -19.053 -6.229 -16.228 1.00 42.22 301 ALA A O 1
ATOM 2344 N N . TYR A 1 302 ? -17.232 -6.323 -14.912 1.00 42.75 302 TYR A N 1
ATOM 2345 C CA . TYR A 1 302 ? -17.707 -5.317 -13.970 1.00 42.75 302 TYR A CA 1
ATOM 2346 C C . TYR A 1 302 ? -17.942 -4.011 -14.741 1.00 42.75 302 TYR A C 1
ATOM 2348 O O . TYR A 1 302 ? -17.092 -3.645 -15.561 1.00 42.75 302 TYR A O 1
ATOM 2356 N N . PRO A 1 303 ? -19.060 -3.294 -14.515 1.00 46.72 303 PRO A N 1
ATOM 2357 C CA . PRO A 1 303 ? -19.287 -2.015 -15.170 1.00 46.72 303 PRO A CA 1
ATOM 2358 C C . PRO A 1 303 ? -18.118 -1.097 -14.817 1.00 46.72 303 PRO A C 1
ATOM 2360 O O . PRO A 1 303 ? -17.901 -0.785 -13.644 1.00 46.72 303 PRO A O 1
ATOM 2363 N N . SER A 1 304 ? -17.326 -0.725 -15.826 1.00 60.44 304 SER A N 1
ATOM 2364 C CA . SER A 1 304 ? -16.137 0.102 -15.653 1.00 60.44 304 SER A CA 1
ATOM 2365 C C . SER A 1 304 ? -16.505 1.339 -14.836 1.00 60.44 304 SER A C 1
ATOM 2367 O O . SER A 1 304 ? -17.375 2.123 -15.228 1.00 60.44 304 SER A O 1
ATOM 2369 N N . ARG A 1 305 ? -15.894 1.480 -13.652 1.00 70.50 305 ARG A N 1
ATOM 2370 C CA . ARG A 1 305 ? -16.128 2.626 -12.769 1.00 70.50 305 ARG A CA 1
ATOM 2371 C C . ARG A 1 305 ? -15.778 3.894 -13.545 1.00 70.50 305 ARG A C 1
ATOM 2373 O O . ARG A 1 305 ? -14.627 4.074 -13.929 1.00 70.50 305 ARG A O 1
ATOM 2380 N N . ARG A 1 306 ? -16.766 4.767 -13.767 1.00 85.50 306 ARG A N 1
ATOM 2381 C CA . ARG A 1 306 ? -16.549 6.048 -14.455 1.00 85.50 306 ARG A CA 1
ATOM 2382 C C . ARG A 1 306 ? -15.473 6.857 -13.742 1.00 85.50 306 ARG A C 1
ATOM 2384 O O . ARG A 1 306 ? -15.570 7.073 -12.529 1.00 85.50 306 ARG A O 1
ATOM 2391 N N . THR A 1 307 ? -14.493 7.337 -14.497 1.00 88.50 307 THR A N 1
ATOM 2392 C CA . THR A 1 307 ? -13.389 8.140 -13.957 1.00 88.50 307 THR A CA 1
ATOM 2393 C C . THR A 1 307 ? -13.886 9.518 -13.498 1.00 88.50 307 THR A C 1
ATOM 2395 O O . THR A 1 307 ? -14.911 10.024 -13.967 1.00 88.50 307 THR A O 1
ATOM 2398 N N . ASN A 1 308 ? -13.162 10.183 -12.593 1.00 82.75 308 ASN A N 1
ATOM 2399 C CA . ASN A 1 308 ? -13.512 11.545 -12.161 1.00 82.75 308 ASN A CA 1
ATOM 2400 C C . ASN A 1 308 ? -13.493 12.552 -13.329 1.00 82.75 308 ASN A C 1
ATOM 2402 O O . ASN A 1 308 ? -14.300 13.484 -13.354 1.00 82.75 308 ASN A O 1
ATOM 2406 N N . ALA A 1 309 ? -12.640 12.331 -14.335 1.00 86.44 309 ALA A N 1
ATOM 2407 C CA . ALA A 1 309 ? -12.616 13.120 -15.565 1.00 86.44 309 ALA A CA 1
ATOM 2408 C C . ALA A 1 309 ? -13.914 12.959 -16.379 1.00 86.44 309 ALA A C 1
ATOM 2410 O O . ALA A 1 309 ? -14.499 13.951 -16.815 1.00 86.44 309 ALA A O 1
ATOM 2411 N N . GLU A 1 310 ? -14.421 11.732 -16.522 1.00 87.81 310 GLU A N 1
ATOM 2412 C CA . GLU A 1 310 ? -15.696 11.449 -17.196 1.00 87.81 310 GLU A CA 1
ATOM 2413 C C . GLU A 1 310 ? -16.904 11.993 -16.433 1.00 87.81 310 GLU A C 1
ATOM 2415 O O . GLU A 1 310 ? -17.873 12.460 -17.038 1.00 87.81 310 GLU A O 1
ATOM 2420 N N . LYS A 1 311 ? -16.870 11.938 -15.098 1.00 93.00 311 LYS A N 1
ATOM 2421 C CA . LYS A 1 311 ? -17.901 12.548 -14.250 1.00 93.00 311 LYS A CA 1
ATOM 2422 C C . LYS A 1 311 ? -17.899 14.069 -14.406 1.00 93.00 311 LYS A C 1
ATOM 2424 O O . LYS A 1 311 ? -18.952 14.655 -14.643 1.00 93.00 311 LYS A O 1
ATOM 2429 N N . ARG A 1 312 ? -16.721 14.706 -14.368 1.00 94.31 312 ARG A N 1
ATOM 2430 C CA . ARG A 1 312 ? -16.564 16.152 -14.600 1.00 94.31 312 ARG A CA 1
ATOM 2431 C C . ARG A 1 312 ? -17.049 16.561 -15.991 1.00 94.31 312 ARG A C 1
ATOM 2433 O O . ARG A 1 312 ? -17.762 17.554 -16.102 1.00 94.31 312 ARG A O 1
ATOM 2440 N N . ARG A 1 313 ? -16.710 15.795 -17.033 1.00 94.44 313 ARG A N 1
ATOM 2441 C CA . ARG A 1 313 ? -17.180 16.041 -18.405 1.00 94.44 313 ARG A CA 1
ATOM 2442 C C . ARG A 1 313 ? -18.706 15.998 -18.494 1.00 94.44 313 ARG A C 1
ATOM 2444 O O . ARG A 1 313 ? -19.296 16.933 -19.015 1.00 94.44 313 ARG A O 1
ATOM 2451 N N . ALA A 1 314 ? -19.344 15.001 -17.884 1.00 95.06 314 ALA A N 1
ATOM 2452 C CA . ALA A 1 314 ? -20.804 14.918 -17.864 1.00 95.06 314 ALA A CA 1
ATOM 2453 C C . ALA A 1 314 ? -21.478 16.069 -17.100 1.00 95.06 314 ALA A C 1
ATOM 2455 O O . ALA A 1 314 ? -22.534 16.535 -17.518 1.00 95.06 314 ALA A O 1
ATOM 2456 N N . VAL A 1 315 ? -20.877 16.562 -16.008 1.00 96.19 315 VAL A N 1
ATOM 2457 C CA . VAL A 1 315 ? -21.373 17.772 -15.324 1.00 96.19 315 VAL A CA 1
ATOM 2458 C C . VAL A 1 315 ? -21.308 18.983 -16.257 1.00 96.19 315 VAL A C 1
ATOM 2460 O O . VAL A 1 315 ? -22.267 19.746 -16.327 1.00 96.19 315 VAL A O 1
ATOM 2463 N N . LEU A 1 316 ? -20.203 19.154 -16.986 1.00 95.56 316 LEU A N 1
ATOM 2464 C CA . LEU A 1 316 ? -20.034 20.258 -17.934 1.00 95.56 316 LEU A CA 1
ATOM 2465 C C . LEU A 1 316 ? -21.027 20.184 -19.098 1.00 95.56 316 LEU A C 1
ATOM 2467 O O . LEU A 1 316 ? -21.597 21.210 -19.460 1.00 95.56 316 LEU A O 1
ATOM 2471 N N . ASP A 1 317 ? -21.264 18.992 -19.644 1.00 94.94 317 ASP A N 1
ATOM 2472 C CA . ASP A 1 317 ? -22.226 18.788 -20.730 1.00 94.94 317 ASP A CA 1
ATOM 2473 C C . ASP A 1 317 ? -23.652 19.143 -20.272 1.00 94.94 317 ASP A C 1
ATOM 2475 O O . ASP A 1 317 ? -24.343 19.905 -20.943 1.00 94.94 317 ASP A O 1
ATOM 2479 N N . LEU A 1 318 ? -24.059 18.704 -19.073 1.00 94.12 318 LEU A N 1
ATOM 2480 C CA . LEU A 1 318 ? -25.364 19.045 -18.489 1.00 94.12 318 LEU A CA 1
ATOM 2481 C C . LEU A 1 318 ? -25.510 20.544 -18.183 1.00 94.12 318 LEU A C 1
ATOM 2483 O O . LEU A 1 318 ? -26.588 21.107 -18.367 1.00 94.12 318 LEU A O 1
ATOM 2487 N N . LEU A 1 319 ? -24.445 21.202 -17.714 1.00 93.19 319 LEU A N 1
ATOM 2488 C CA . LEU A 1 319 ? -24.456 22.647 -17.463 1.00 93.19 319 LEU A CA 1
ATOM 2489 C C . LEU A 1 319 ? -24.584 23.454 -18.760 1.00 93.19 319 LEU A C 1
ATOM 2491 O O . LEU A 1 319 ? -25.300 24.451 -18.766 1.00 93.19 319 LEU A O 1
ATOM 2495 N N . ARG A 1 320 ? -23.938 23.015 -19.848 1.00 91.38 320 ARG A N 1
ATOM 2496 C CA . ARG A 1 320 ? -24.060 23.647 -21.171 1.00 91.38 320 ARG A CA 1
ATOM 2497 C C . ARG A 1 320 ? -25.464 23.490 -21.739 1.00 91.38 320 ARG A C 1
ATOM 2499 O O . ARG A 1 320 ? -26.071 24.490 -22.089 1.00 91.38 320 ARG A O 1
ATOM 2506 N N . SER A 1 321 ? -26.022 22.278 -21.713 1.00 86.75 321 SER A N 1
ATOM 2507 C CA . SER A 1 321 ? -27.395 22.043 -22.181 1.00 86.75 321 SER A CA 1
ATOM 2508 C C . SER A 1 321 ? -28.443 22.857 -21.411 1.00 86.75 321 SER A C 1
ATOM 2510 O O . SER A 1 321 ? -29.456 23.233 -21.985 1.00 86.75 321 SER A O 1
ATOM 2512 N N . ASN A 1 322 ? -28.204 23.165 -20.130 1.00 85.75 322 ASN A N 1
ATOM 2513 C CA . ASN A 1 322 ? -29.076 24.049 -19.345 1.00 85.75 322 ASN A CA 1
ATOM 2514 C C . ASN A 1 322 ? -28.925 25.537 -19.685 1.00 85.75 322 ASN A C 1
ATOM 2516 O O . ASN A 1 322 ? -29.838 26.311 -19.409 1.00 85.75 322 ASN A O 1
ATOM 2520 N N . ALA A 1 323 ? -27.770 25.959 -20.203 1.00 81.81 323 ALA A N 1
ATOM 2521 C CA . ALA A 1 323 ? -27.559 27.345 -20.612 1.00 81.81 323 ALA A CA 1
ATOM 2522 C C . ALA A 1 323 ? -28.340 27.674 -21.896 1.00 81.81 323 ALA A C 1
ATOM 2524 O O . ALA A 1 323 ? -28.768 28.813 -22.068 1.00 81.81 323 ALA A O 1
ATOM 2525 N N . ASP A 1 324 ? -28.563 26.670 -22.747 1.00 80.31 324 ASP A N 1
ATOM 2526 C CA . ASP A 1 324 ? -29.254 26.814 -24.031 1.00 80.31 324 ASP A CA 1
ATOM 2527 C C . ASP A 1 324 ? -30.795 26.883 -23.896 1.00 80.31 324 ASP A C 1
ATOM 2529 O O . ASP A 1 324 ? -31.458 27.419 -24.782 1.00 80.31 324 ASP A O 1
ATOM 2533 N N . ASP A 1 325 ? -31.374 26.398 -22.785 1.00 79.50 325 ASP A N 1
ATOM 2534 C CA . ASP A 1 325 ? -32.818 26.464 -22.491 1.00 79.50 325 ASP A CA 1
ATOM 2535 C C . ASP A 1 325 ? -33.092 26.885 -21.027 1.00 79.50 325 ASP A C 1
ATOM 2537 O O . ASP A 1 325 ? -33.319 26.046 -20.144 1.00 79.50 325 ASP A O 1
ATOM 2541 N N . PRO A 1 326 ? -33.097 28.200 -20.732 1.00 70.00 326 PRO A N 1
ATOM 2542 C CA . PRO A 1 326 ? -33.296 28.711 -19.376 1.00 70.00 326 PRO A CA 1
ATOM 2543 C C . PRO A 1 326 ? -34.705 28.448 -18.816 1.00 70.00 326 PRO A C 1
ATOM 2545 O O . PRO A 1 326 ? -34.904 28.567 -17.605 1.00 70.00 326 PRO A O 1
ATOM 2548 N N . GLY A 1 327 ? -35.676 28.066 -19.657 1.00 70.75 327 GLY A N 1
ATOM 2549 C CA . GLY A 1 327 ? -37.024 27.680 -19.227 1.00 70.75 327 GLY A CA 1
ATOM 2550 C C . GLY A 1 327 ? -37.075 26.318 -18.525 1.00 70.75 327 GLY A C 1
ATOM 2551 O O . GLY A 1 327 ? -38.039 26.032 -17.816 1.00 70.75 327 GLY A O 1
ATOM 2552 N N . ASN A 1 328 ? -36.022 25.507 -18.671 1.00 75.56 328 ASN A N 1
ATOM 2553 C CA . ASN A 1 328 ? -35.901 24.166 -18.102 1.00 75.56 328 ASN A CA 1
ATOM 2554 C C . ASN A 1 328 ? -34.606 24.010 -17.283 1.00 75.56 328 ASN A C 1
ATOM 2556 O O . ASN A 1 328 ? -33.897 23.007 -17.376 1.00 75.56 328 ASN A O 1
ATOM 2560 N N . ALA A 1 329 ? -34.267 25.027 -16.485 1.00 83.38 329 ALA A N 1
ATOM 2561 C CA . ALA A 1 329 ? -33.039 25.033 -15.701 1.00 83.38 329 ALA A CA 1
ATOM 2562 C C . ALA A 1 329 ? -33.019 23.893 -14.665 1.00 83.38 329 ALA A C 1
ATOM 2564 O O . ALA A 1 329 ? -33.724 23.911 -13.651 1.00 83.38 329 ALA A O 1
ATOM 2565 N N . VAL A 1 330 ? -32.164 22.895 -14.896 1.00 90.94 330 VAL A N 1
ATOM 2566 C CA . VAL A 1 330 ? -32.001 21.758 -13.988 1.00 90.94 330 VAL A CA 1
ATOM 2567 C C . VAL A 1 330 ? -31.179 22.166 -12.755 1.00 90.94 330 VAL A C 1
ATOM 2569 O O . VAL A 1 330 ? -30.095 22.745 -12.863 1.00 90.94 330 VAL A O 1
ATOM 2572 N N . SER A 1 331 ? -31.685 21.845 -11.559 1.00 94.50 331 SER A N 1
ATOM 2573 C CA . SER A 1 331 ? -31.002 22.147 -10.289 1.00 94.50 331 SER A CA 1
ATOM 2574 C C . SER A 1 331 ? -29.669 21.397 -10.134 1.00 94.50 331 SER A C 1
ATOM 2576 O O . SER A 1 331 ? -29.511 20.284 -10.638 1.00 94.50 331 SER A O 1
ATOM 2578 N N . ASP A 1 332 ? -28.730 21.945 -9.351 1.00 94.19 332 ASP A N 1
ATOM 2579 C CA . ASP A 1 332 ? -27.437 21.294 -9.063 1.00 94.19 332 ASP A CA 1
ATOM 2580 C C . ASP A 1 332 ? -27.592 19.887 -8.473 1.00 94.19 332 ASP A C 1
ATOM 2582 O O . ASP A 1 332 ? -26.786 19.005 -8.760 1.00 94.19 332 ASP A O 1
ATOM 2586 N N . ARG A 1 333 ? -28.650 19.651 -7.685 1.00 94.25 333 ARG A N 1
ATOM 2587 C CA . ARG A 1 333 ? -28.957 18.325 -7.129 1.00 94.25 333 ARG A CA 1
ATOM 2588 C C . ARG A 1 333 ? -29.321 17.314 -8.212 1.00 94.25 333 ARG A C 1
ATOM 2590 O O . ARG A 1 333 ? -28.908 16.162 -8.136 1.00 94.25 333 ARG A O 1
ATOM 2597 N N . GLU A 1 334 ? -30.063 17.742 -9.226 1.00 95.81 334 GLU A N 1
ATOM 2598 C CA . GLU A 1 334 ? -30.460 16.868 -10.327 1.00 95.81 334 GLU A CA 1
ATOM 2599 C C . GLU A 1 334 ? -29.296 16.630 -11.304 1.00 95.81 334 GLU A C 1
ATOM 2601 O O . GLU A 1 334 ? -29.100 15.503 -11.757 1.00 95.81 334 GLU A O 1
ATOM 2606 N N . ILE A 1 335 ? -28.448 17.637 -11.547 1.00 95.44 335 ILE A N 1
ATOM 2607 C CA . ILE A 1 335 ? -27.191 17.460 -12.298 1.00 95.44 335 ILE A CA 1
ATOM 2608 C C . ILE A 1 335 ? -26.270 16.471 -11.571 1.00 95.44 335 ILE A C 1
ATOM 2610 O O . ILE A 1 335 ? -25.734 15.551 -12.189 1.00 95.44 335 ILE A O 1
ATOM 2614 N N . ALA A 1 336 ? -26.126 16.618 -10.253 1.00 95.19 336 ALA A N 1
ATOM 2615 C CA . ALA A 1 336 ? -25.328 15.735 -9.408 1.00 95.19 336 ALA A CA 1
ATOM 2616 C C . ALA A 1 336 ? -25.812 14.279 -9.474 1.00 95.19 336 ALA A C 1
ATOM 2618 O O . ALA A 1 336 ? -25.004 13.370 -9.682 1.00 95.19 336 ALA A O 1
ATOM 2619 N N . ARG A 1 337 ? -27.134 14.066 -9.405 1.00 96.00 337 ARG A N 1
ATOM 2620 C CA . ARG A 1 337 ? -27.761 12.744 -9.543 1.00 96.00 337 ARG A CA 1
ATOM 2621 C C . ARG A 1 337 ? -27.477 12.109 -10.906 1.00 96.00 337 ARG A C 1
ATOM 2623 O O . ARG A 1 337 ? -27.129 10.934 -10.962 1.00 96.00 337 ARG A O 1
ATOM 2630 N N . ARG A 1 338 ? -27.580 12.876 -11.998 1.00 95.31 338 ARG A N 1
ATOM 2631 C CA . ARG A 1 338 ? -27.327 12.382 -13.368 1.00 95.31 338 ARG A CA 1
ATOM 2632 C C . ARG A 1 338 ? -25.851 12.091 -13.639 1.00 95.31 338 ARG A C 1
ATOM 2634 O O . ARG A 1 338 ? -25.531 11.149 -14.359 1.00 95.31 338 ARG A O 1
ATOM 2641 N N . ALA A 1 339 ? -24.948 12.890 -13.077 1.00 93.94 339 ALA A N 1
ATOM 2642 C CA . ALA A 1 339 ? -23.511 12.739 -13.288 1.00 93.94 339 ALA A CA 1
ATOM 2643 C C . ALA A 1 339 ? -22.830 11.782 -12.290 1.00 93.94 339 ALA A C 1
ATOM 2645 O O . ALA A 1 339 ? -21.679 11.405 -12.513 1.00 93.94 339 ALA A O 1
ATOM 2646 N N . GLY A 1 340 ? -23.518 11.375 -11.217 1.00 93.19 340 GLY A N 1
ATOM 2647 C CA . GLY A 1 340 ? -22.958 10.516 -10.170 1.00 93.19 340 GLY A CA 1
ATOM 2648 C C . GLY A 1 340 ? -21.895 11.224 -9.323 1.00 93.19 340 GLY A C 1
ATOM 2649 O O . GLY A 1 340 ? -20.851 10.640 -9.029 1.00 93.19 340 GLY A O 1
ATOM 2650 N N . VAL A 1 341 ? -22.132 12.496 -8.980 1.00 95.88 341 VAL A N 1
ATOM 2651 C CA . VAL A 1 341 ? -21.247 13.336 -8.145 1.00 95.88 341 VAL A CA 1
ATOM 2652 C C . VAL A 1 341 ? -22.034 14.010 -7.020 1.00 95.88 341 VAL A C 1
ATOM 2654 O O . VAL A 1 341 ? -23.259 13.949 -6.997 1.00 95.88 341 VAL A O 1
ATOM 2657 N N . SER A 1 342 ? -21.353 14.683 -6.088 1.00 95.50 342 SER A N 1
ATOM 2658 C CA . SER A 1 342 ? -22.029 15.475 -5.052 1.00 95.50 342 SER A CA 1
ATOM 2659 C C . SER A 1 342 ? -22.561 16.815 -5.607 1.00 95.50 342 SER A C 1
ATOM 2661 O O . SER A 1 342 ? -21.928 17.401 -6.494 1.00 95.50 342 SER A O 1
ATOM 2663 N N . PRO A 1 343 ? -23.665 17.375 -5.069 1.00 96.31 343 PRO A N 1
ATOM 2664 C CA . PRO A 1 343 ? -24.137 18.716 -5.440 1.00 96.31 343 PRO A CA 1
ATOM 2665 C C . PRO A 1 343 ? -23.088 19.816 -5.223 1.00 96.31 343 PRO A C 1
ATOM 2667 O O . PRO A 1 343 ? -23.009 20.765 -6.000 1.00 96.31 343 PRO A O 1
ATOM 2670 N N . GLN A 1 344 ? -22.232 19.667 -4.207 1.00 94.75 344 GLN A N 1
ATOM 2671 C CA . GLN A 1 344 ? -21.137 20.598 -3.930 1.00 94.75 344 GLN A CA 1
ATOM 2672 C C . GLN A 1 344 ? -20.087 20.592 -5.050 1.00 94.75 344 GLN A C 1
ATOM 2674 O O . GLN A 1 344 ? -19.594 21.651 -5.440 1.00 94.75 344 GLN A O 1
ATOM 2679 N N . THR A 1 345 ? -19.787 19.420 -5.618 1.00 95.56 345 THR A N 1
ATOM 2680 C CA . THR A 1 345 ? -18.895 19.282 -6.779 1.00 95.56 345 THR A CA 1
ATOM 2681 C C . THR A 1 345 ? -19.449 20.037 -7.988 1.00 95.56 345 THR A C 1
ATOM 2683 O O . THR A 1 345 ? -18.699 20.755 -8.649 1.00 95.56 345 THR A O 1
ATOM 2686 N N . VAL A 1 346 ? -20.758 19.941 -8.248 1.00 96.56 346 VAL A N 1
ATOM 2687 C CA . VAL A 1 346 ? -21.419 20.693 -9.331 1.00 96.56 346 VAL A CA 1
ATOM 2688 C C . VAL A 1 346 ? -21.313 22.200 -9.093 1.00 96.56 346 VAL A C 1
ATOM 2690 O O . VAL A 1 346 ? -20.887 22.922 -9.992 1.00 96.56 346 VAL A O 1
ATOM 2693 N N . GLY A 1 347 ? -21.604 22.674 -7.877 1.00 95.12 347 GLY A N 1
ATOM 2694 C CA . GLY A 1 347 ? -21.490 24.094 -7.525 1.00 95.12 347 GLY A CA 1
ATOM 2695 C C . GLY A 1 347 ? -20.060 24.642 -7.645 1.00 95.12 347 GLY A C 1
ATOM 2696 O O . GLY A 1 347 ? -19.856 25.769 -8.094 1.00 95.12 347 GLY A O 1
ATOM 2697 N N . ASN A 1 348 ? -19.048 23.841 -7.301 1.00 94.44 348 ASN A N 1
ATOM 2698 C CA . ASN A 1 348 ? -17.641 24.203 -7.497 1.00 94.44 348 ASN A CA 1
ATOM 2699 C C . ASN A 1 348 ? -17.281 24.315 -8.983 1.00 94.44 348 ASN A C 1
ATOM 2701 O O . ASN A 1 348 ? -16.654 25.294 -9.378 1.00 94.44 348 ASN A O 1
ATOM 2705 N N . ILE A 1 349 ? -17.707 23.353 -9.809 1.00 94.94 349 ILE A N 1
ATOM 2706 C CA . ILE A 1 349 ? -17.470 23.378 -11.260 1.00 94.94 349 ILE A CA 1
ATOM 2707 C C . ILE A 1 349 ? -18.180 24.574 -11.904 1.00 94.94 349 ILE A C 1
ATOM 2709 O O . ILE A 1 349 ? -17.573 25.276 -12.704 1.00 94.94 349 ILE A O 1
ATOM 2713 N N . ARG A 1 350 ? -19.432 24.845 -11.518 1.00 93.69 350 ARG A N 1
ATOM 2714 C CA . ARG A 1 350 ? -20.237 25.961 -12.034 1.00 93.69 350 ARG A CA 1
ATOM 2715 C C . ARG A 1 350 ? -19.593 27.322 -11.745 1.00 93.69 350 ARG A C 1
ATOM 2717 O O . ARG A 1 350 ? -19.589 28.173 -12.618 1.00 93.69 350 ARG A O 1
ATOM 2724 N N . ARG A 1 351 ? -19.009 27.512 -10.554 1.00 93.38 351 ARG A N 1
ATOM 2725 C CA . ARG A 1 351 ? -18.274 28.742 -10.186 1.00 93.38 351 ARG A CA 1
ATOM 2726 C C . ARG A 1 351 ? -16.923 28.897 -10.884 1.00 93.38 351 ARG A C 1
ATOM 2728 O O . ARG A 1 351 ? -16.405 30.002 -10.944 1.00 93.38 351 ARG A O 1
ATOM 2735 N N . ALA A 1 352 ? -16.342 27.794 -11.347 1.00 88.31 352 ALA A N 1
ATOM 2736 C CA . ALA A 1 352 ? -15.064 27.782 -12.051 1.00 88.31 352 ALA A CA 1
ATOM 2737 C C . ALA A 1 352 ? -15.213 27.955 -13.574 1.00 88.31 352 ALA A C 1
ATOM 2739 O O . ALA A 1 352 ? -14.202 28.006 -14.274 1.00 88.31 352 ALA A O 1
ATOM 2740 N N . LEU A 1 353 ? -16.446 27.997 -14.092 1.00 84.50 353 LEU A N 1
ATOM 2741 C CA . LEU A 1 353 ? -16.712 28.354 -15.481 1.00 84.50 353 LEU A CA 1
ATOM 2742 C C . LEU A 1 353 ? -16.638 29.884 -15.631 1.00 84.50 353 LEU A C 1
ATOM 2744 O O . LEU A 1 353 ? -17.243 30.576 -14.811 1.00 84.50 353 LEU A O 1
ATOM 2748 N N . PRO A 1 354 ? -15.869 30.394 -16.611 1.00 63.25 354 PRO A N 1
ATOM 2749 C CA . PRO A 1 354 ? -15.716 31.827 -16.853 1.00 63.25 354 PRO A CA 1
ATOM 2750 C C . PRO A 1 354 ? -16.980 32.484 -17.411 1.00 63.25 354 PRO A C 1
ATOM 2752 O O . PRO A 1 354 ? -17.767 31.781 -18.090 1.00 63.25 354 PRO A O 1
#

Organism: NCBI:txid270351

pLDDT: mean 86.87, std 16.49, range [35.91, 98.75]

Radius of gyration: 34.87 Å; chains: 1; bounding box: 61×86×104 Å

Secondary structure (DSSP, 8-state):
-HHHHHHHHHHHHHHHH--SHHHHHHHHHHHHHHHHHTTS-HHHHHHHHHSS--PPPPPPHHHHHHS-HHHHHHHHHHHHHHHHHHHHHHHHHSSHHHHHSPPHHHHHHHHHHGGGEEEEEETTEEEEEETTB-GGGT-GGG--HHHHHHHHHHSPPPSSHHHHHHHHHHHHHHHHHHHHH-TT----HHHHHHHHHHHHHHHHSPP-SHHHHHHHHHHHHHHHHTT-PPPHHHHHHHHHHHHHHHHHHHHHHHHHHHSPPPP------------------------------PPP-------PPPPHHHHHHHHHHHHHHHHH-GGG---HHHHHHHHTS-HHHHHHHHHT--